Protein AF-A0A8S3J247-F1 (afdb_monomer)

Solvent-accessible surface area (backbone atoms only — not comparable to full-atom values): 12451 Å² total; per-residue (Å²): 141,82,86,68,93,62,94,80,89,82,92,71,62,91,87,73,46,59,68,58,54,51,52,53,51,50,52,57,41,40,75,72,73,44,53,40,36,38,34,30,86,40,49,67,59,17,44,43,50,27,32,68,60,81,96,66,32,43,31,65,63,36,48,73,73,73,44,42,59,26,46,40,75,59,88,50,63,66,59,31,24,47,32,50,69,68,28,41,32,39,24,19,18,58,68,47,54,51,49,45,52,47,38,28,74,75,67,66,64,59,35,44,70,90,59,75,76,86,37,70,47,71,47,64,51,62,56,46,56,68,75,42,53,83,66,78,88,81,91,83,77,87,64,84,71,54,75,73,46,46,67,57,52,54,48,52,51,50,66,72,70,50,84,84,86,52,80,72,57,52,64,73,74,56,48,61,64,63,52,51,46,50,54,48,46,58,56,48,74,74,47,50,74,68,54,56,65,62,48,53,51,52,55,53,48,60,69,68,64,122

Secondary structure (DSSP, 8-state):
----SS-------TTS-HHHHHHHHHHHHHHTT--EEEEES-HHHHHHHHS--TTT-SHHHHHHTT--EEE---S-HHHHHHHHHH-SEEEEEHHHHHHHHHHHHHH----STT----EEEESSHHIIIIISTTPPPP-----TTGGGGHHHHHHHHHHHHS----HHHHHHH--HHHHHHHHHHHHHHT--HHHIIIIIHHHHHHTT--

Sequence (210 aa):
MLSNQRSLLSQVATGEGKTLIITTLCIIKCLYGEKLDIVTSCSVLAKRDAESEPPKGNKDLYEFFGVTVGHICSEDIDQRAQTFSRCDVVYGDLSSFQRDYLLDRFYGKNILGKRNFENVIVDEVDSMLLDNGNNMLYLSHDIPNMERLQSLFIFIWRSVNQPVNSLDDLNKIYDNAAIKQSIIEDIHGMIMRDEVDAGVWQALLKSKTI

InterPro domains:
  IPR000185 Protein translocase subunit SecA [PTHR30612] (4-165)
  IPR011115 SecA DEAD-like, N-terminal [PF07517] (9-147)
  IPR014001 Helicase superfamily 1/2, ATP-binding domain [PS51192] (1-161)
  IPR014018 SecA motor DEAD [PS51196] (1-210)
  IPR027417 P-loop containing nucleoside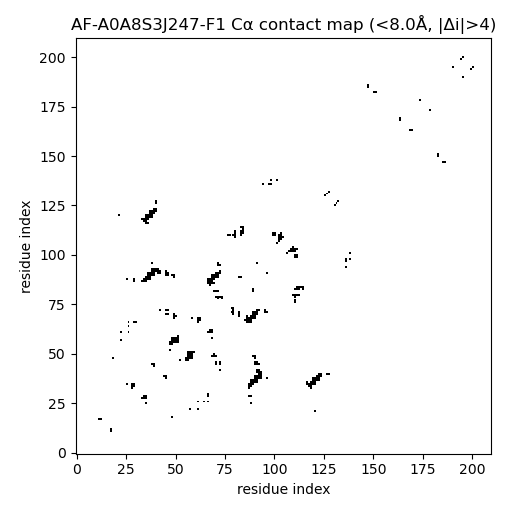 triphosphate hydrolase [G3DSA:3.40.50.300] (1-182)
  IPR027417 P-loop containing nucleoside triphosphate hydrolase [SSF52540] (5-144)

Radius of gyration: 26.48 Å; Cα contacts (8 Å, |Δi|>4): 206; chains: 1; bounding box: 62×45×74 Å

Structure (mmCIF, N/CA/C/O backbone):
data_AF-A0A8S3J247-F1
#
_entry.id   AF-A0A8S3J247-F1
#
loop_
_atom_site.group_PDB
_atom_site.id
_atom_site.type_symbol
_atom_site.label_atom_id
_atom_site.label_alt_id
_atom_site.label_comp_id
_atom_site.label_asym_id
_atom_site.label_entity_id
_atom_site.label_seq_id
_atom_site.pdbx_PDB_ins_code
_atom_site.Cartn_x
_atom_site.Cartn_y
_atom_site.Cartn_z
_atom_site.occupancy
_atom_site.B_iso_or_equiv
_atom_site.auth_seq_id
_atom_site.auth_comp_id
_atom_site.auth_asym_id
_atom_site.auth_atom_id
_atom_site.pdbx_PDB_model_num
ATOM 1 N N . MET A 1 1 ? -25.582 5.648 6.486 1.00 37.53 1 MET A N 1
ATOM 2 C CA . MET A 1 1 ? -24.897 6.824 7.072 1.00 37.53 1 MET A CA 1
ATOM 3 C C . MET A 1 1 ? -23.387 6.875 6.792 1.00 37.53 1 MET A C 1
ATOM 5 O O . MET A 1 1 ? -22.809 7.921 7.033 1.00 37.53 1 MET A O 1
ATOM 9 N N . LEU A 1 2 ? -22.753 5.827 6.232 1.00 44.31 2 LEU A N 1
ATOM 10 C CA . LEU A 1 2 ? -21.317 5.827 5.873 1.00 44.31 2 LEU A CA 1
ATOM 11 C C . LEU A 1 2 ? -21.029 5.666 4.367 1.00 44.31 2 LEU A C 1
ATOM 13 O O . LEU A 1 2 ? -19.869 5.597 3.961 1.00 44.31 2 LEU A O 1
ATOM 17 N N . SER A 1 3 ? -22.066 5.623 3.527 1.00 44.16 3 SER A N 1
ATOM 18 C CA . SER A 1 3 ? -21.931 5.655 2.069 1.00 44.16 3 SER A CA 1
ATOM 19 C C . SER A 1 3 ? -21.778 7.109 1.623 1.00 44.16 3 SER A C 1
ATOM 21 O O . SER A 1 3 ? -22.754 7.771 1.261 1.00 44.16 3 SER A O 1
ATOM 23 N N . ASN A 1 4 ? -20.572 7.650 1.746 1.00 52.09 4 ASN A N 1
ATOM 24 C CA . ASN A 1 4 ? -20.306 9.002 1.297 1.00 52.09 4 ASN A CA 1
ATOM 25 C C . ASN A 1 4 ? -19.911 8.991 -0.184 1.00 52.09 4 ASN A C 1
ATOM 27 O O . ASN A 1 4 ? -18.932 8.357 -0.556 1.00 52.09 4 ASN A O 1
ATOM 31 N N . GLN A 1 5 ? -20.674 9.692 -1.026 1.00 57.25 5 GLN A N 1
ATOM 32 C CA . GLN A 1 5 ? -20.386 9.833 -2.461 1.00 57.25 5 GLN A CA 1
ATOM 33 C C . GLN A 1 5 ? -19.355 10.936 -2.770 1.00 57.25 5 GLN A C 1
ATOM 35 O O . GLN A 1 5 ? -19.079 11.209 -3.935 1.00 57.25 5 GLN A O 1
ATOM 40 N N . ARG A 1 6 ? -18.810 11.614 -1.750 1.00 60.94 6 ARG A N 1
ATOM 41 C CA . ARG A 1 6 ? -17.816 12.684 -1.904 1.00 60.94 6 ARG A CA 1
ATOM 42 C C . ARG A 1 6 ? -16.595 12.409 -1.035 1.00 60.94 6 ARG A C 1
ATOM 44 O O . ARG A 1 6 ? -16.744 12.087 0.142 1.00 60.94 6 ARG A O 1
ATOM 51 N N . SER A 1 7 ? -15.405 12.603 -1.596 1.00 74.12 7 SER A N 1
ATOM 52 C CA . SER A 1 7 ? -14.157 12.640 -0.831 1.00 74.12 7 SER A CA 1
ATOM 53 C C . SER A 1 7 ? -14.210 13.791 0.180 1.00 74.12 7 SER A C 1
ATOM 55 O O . SER A 1 7 ? -14.578 14.912 -0.175 1.00 74.12 7 SER A O 1
ATOM 57 N N . LEU A 1 8 ? -13.883 13.512 1.443 1.00 85.38 8 LEU A N 1
ATOM 58 C CA . LEU A 1 8 ? -13.861 14.491 2.532 1.00 85.38 8 LEU A CA 1
ATOM 59 C C . LEU A 1 8 ? -12.423 14.767 2.955 1.00 85.38 8 LEU A C 1
ATOM 61 O O . LEU A 1 8 ? -11.631 13.839 3.097 1.00 85.38 8 LEU A O 1
ATOM 65 N N . LEU A 1 9 ? -12.128 16.033 3.235 1.00 87.56 9 LEU A N 1
ATOM 66 C CA . LEU A 1 9 ? -10.911 16.444 3.921 1.00 87.56 9 LEU A CA 1
ATOM 67 C C . LEU A 1 9 ? -11.267 16.792 5.369 1.00 87.56 9 LEU A C 1
ATOM 69 O O . LEU A 1 9 ? -12.170 17.594 5.605 1.00 87.56 9 LEU A O 1
ATOM 73 N N . SER A 1 10 ? -10.570 16.188 6.330 1.00 89.25 10 SER A N 1
ATOM 74 C CA . SER A 1 10 ? -10.734 16.479 7.756 1.00 89.25 10 SER A CA 1
ATOM 75 C C . SER A 1 10 ? -9.417 16.981 8.333 1.00 89.25 10 SER A C 1
ATOM 77 O O . SER A 1 10 ? -8.380 16.338 8.170 1.00 89.25 10 SER A O 1
ATOM 79 N N . GLN A 1 11 ? -9.463 18.135 8.999 1.00 90.19 11 GLN A N 1
ATOM 80 C CA . GLN A 1 11 ? -8.318 18.692 9.705 1.00 90.19 11 GLN A CA 1
ATOM 81 C C . GLN A 1 11 ? -8.388 18.287 11.177 1.00 90.19 11 GLN A C 1
ATOM 83 O O . GLN A 1 11 ? -9.338 18.622 11.880 1.00 90.19 11 GLN A O 1
ATOM 88 N N . VAL A 1 12 ? -7.359 17.577 11.629 1.00 90.75 12 VAL A N 1
ATOM 89 C CA . VAL A 1 12 ? -7.177 17.152 13.018 1.00 90.75 12 VAL A CA 1
ATOM 90 C C . VAL A 1 12 ? -5.821 17.678 13.462 1.00 90.75 12 VAL A C 1
ATOM 92 O O . VAL A 1 12 ? -4.819 17.399 12.802 1.00 90.75 12 VAL A O 1
ATOM 95 N N . ALA A 1 13 ? -5.786 18.468 14.534 1.00 88.50 13 ALA A N 1
ATOM 96 C CA . ALA A 1 13 ? -4.533 19.019 15.035 1.00 88.50 13 ALA A CA 1
ATOM 97 C C . ALA A 1 13 ? -3.626 17.913 15.605 1.00 88.50 13 ALA A C 1
ATOM 99 O O . ALA A 1 13 ? -4.091 16.874 16.084 1.00 88.50 13 ALA A O 1
ATOM 100 N N . THR A 1 14 ? -2.312 18.129 15.552 1.00 85.56 14 THR A N 1
ATOM 101 C CA . THR A 1 14 ? -1.331 17.188 16.102 1.00 85.56 14 THR A CA 1
ATOM 102 C C . THR A 1 14 ? -1.565 16.999 17.599 1.00 85.56 14 THR A C 1
ATOM 104 O O . THR A 1 14 ? -1.650 17.970 18.343 1.00 85.56 14 THR A O 1
ATOM 107 N N . GLY A 1 15 ? -1.648 15.745 18.042 1.00 85.25 15 GLY A N 1
ATOM 108 C CA . GLY A 1 15 ? -1.927 15.401 19.441 1.00 85.25 15 GLY A CA 1
ATOM 109 C C . GLY A 1 15 ? -3.401 15.125 19.754 1.00 85.25 15 GLY A C 1
ATOM 110 O O . GLY A 1 15 ? -3.673 14.484 20.760 1.00 85.25 15 GLY A O 1
ATOM 111 N N . GLU A 1 16 ? -4.339 15.463 18.862 1.00 90.44 16 GLU A N 1
ATOM 112 C CA . GLU A 1 16 ? -5.786 15.220 19.049 1.00 90.44 16 GLU A CA 1
ATOM 113 C C . GLU A 1 16 ? -6.215 13.764 18.767 1.00 90.44 16 GLU A C 1
ATOM 115 O O . GLU A 1 16 ? -7.395 13.454 18.619 1.00 90.44 16 GLU A O 1
ATOM 120 N N . GLY A 1 17 ? -5.258 12.839 18.649 1.00 88.25 17 GLY A N 1
ATOM 121 C CA . GLY A 1 17 ? -5.559 11.419 18.454 1.00 88.25 17 GLY A CA 1
ATOM 122 C C . GLY A 1 17 ? -5.998 11.046 17.034 1.00 88.25 17 GLY A C 1
ATOM 123 O O . GLY A 1 17 ? -6.786 10.117 16.867 1.00 88.25 17 GLY A O 1
ATOM 124 N N . LYS A 1 18 ? -5.462 11.712 16.000 1.00 90.88 18 LYS A N 1
ATOM 125 C CA . LYS A 1 18 ? -5.723 11.397 14.579 1.00 90.88 18 LYS A CA 1
ATOM 126 C C . LYS A 1 18 ? -5.623 9.899 14.267 1.00 90.88 18 LYS A C 1
ATOM 128 O O . LYS A 1 18 ? -6.521 9.345 13.640 1.00 90.88 18 LYS A O 1
ATOM 133 N N . THR A 1 19 ? -4.590 9.231 14.779 1.00 88.94 19 THR A N 1
ATOM 134 C CA . THR A 1 19 ? -4.404 7.781 14.636 1.00 88.94 19 THR A CA 1
ATOM 135 C C . THR A 1 19 ? -5.587 6.985 15.196 1.00 88.94 19 THR A C 1
ATOM 137 O O . THR A 1 19 ? -6.089 6.095 14.520 1.00 88.94 19 THR A O 1
ATOM 140 N N . LEU A 1 20 ? -6.102 7.330 16.382 1.00 90.44 20 LEU A N 1
ATOM 141 C CA . LEU A 1 20 ? -7.250 6.639 16.983 1.00 90.44 20 LEU A CA 1
ATOM 142 C C . LEU A 1 20 ? -8.537 6.864 16.177 1.00 90.44 20 LEU A C 1
ATOM 144 O O . LEU A 1 20 ? -9.337 5.939 16.017 1.00 90.44 20 LEU A O 1
ATOM 148 N N . ILE A 1 21 ? -8.725 8.075 15.645 1.00 92.44 21 ILE A N 1
ATOM 149 C CA . ILE A 1 21 ? -9.851 8.404 14.762 1.00 92.44 21 ILE A CA 1
ATOM 150 C C . ILE A 1 21 ? -9.798 7.534 13.499 1.00 92.44 21 ILE A C 1
ATOM 152 O O . ILE A 1 21 ? -10.803 6.913 13.148 1.00 92.44 21 ILE A O 1
ATOM 156 N N . ILE A 1 22 ? -8.628 7.443 12.853 1.00 92.94 22 ILE A N 1
ATOM 157 C CA . ILE A 1 22 ? -8.412 6.600 11.668 1.00 92.94 22 ILE A CA 1
ATOM 158 C C . ILE A 1 22 ? -8.691 5.134 12.006 1.00 92.94 22 ILE A C 1
ATOM 160 O O . ILE A 1 22 ? -9.486 4.499 11.316 1.00 92.94 22 ILE A O 1
ATOM 164 N N . THR A 1 23 ? -8.113 4.611 13.089 1.00 93.62 23 THR A N 1
ATOM 165 C CA . THR A 1 23 ? -8.302 3.216 13.507 1.00 93.62 23 THR A CA 1
ATOM 166 C C . THR A 1 23 ? -9.770 2.887 13.764 1.00 93.62 23 THR A C 1
ATOM 168 O O . THR A 1 23 ? -10.284 1.890 13.258 1.00 93.62 23 THR A O 1
ATOM 171 N N . THR A 1 24 ? -10.485 3.757 14.479 1.00 93.62 24 THR A N 1
ATOM 172 C CA . THR A 1 24 ? -11.917 3.574 14.762 1.00 93.62 24 THR A CA 1
ATOM 173 C C . THR A 1 24 ? -12.742 3.574 13.476 1.00 93.62 24 THR A C 1
ATOM 175 O O . THR A 1 24 ? -13.611 2.721 13.295 1.00 93.62 24 THR A O 1
ATOM 178 N N . LEU A 1 25 ? -12.456 4.500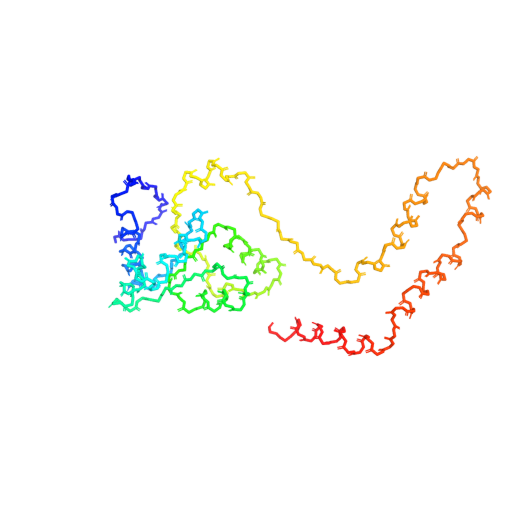 12.555 1.00 93.81 25 LEU A N 1
ATOM 179 C CA . LEU A 1 25 ? -13.122 4.556 11.255 1.00 93.81 25 LEU A CA 1
ATOM 180 C C . LEU A 1 25 ? -12.884 3.275 10.449 1.00 93.81 25 LEU A C 1
ATOM 182 O O . LEU A 1 25 ? -13.830 2.735 9.876 1.00 93.81 25 LEU A O 1
ATOM 186 N N . CYS A 1 26 ? -11.645 2.782 10.436 1.00 94.94 26 CYS A N 1
ATOM 187 C CA . CYS A 1 26 ? -11.279 1.558 9.734 1.00 94.94 26 CYS A CA 1
ATOM 188 C C . CYS A 1 26 ? -12.012 0.350 10.305 1.00 94.94 26 CYS A C 1
ATOM 190 O O . CYS A 1 26 ? -12.625 -0.387 9.543 1.00 94.94 26 CYS A O 1
ATOM 192 N N . ILE A 1 27 ? -12.044 0.196 11.631 1.00 95.75 27 ILE A N 1
ATOM 193 C CA . ILE A 1 27 ? -12.790 -0.885 12.288 1.00 95.75 27 ILE A CA 1
ATOM 194 C C . ILE A 1 27 ? -14.260 -0.840 11.879 1.00 95.75 27 ILE A C 1
ATOM 196 O O . ILE A 1 27 ? -14.793 -1.834 11.394 1.00 95.75 27 ILE A O 1
ATOM 200 N N . ILE A 1 28 ? -14.910 0.319 12.011 1.00 95.31 28 ILE A N 1
ATOM 201 C CA . ILE A 1 28 ? -16.325 0.470 11.657 1.00 95.31 28 ILE A CA 1
ATOM 202 C C . ILE A 1 28 ? -16.557 0.068 10.197 1.00 95.31 28 ILE A C 1
ATOM 204 O O . ILE A 1 28 ? -17.484 -0.684 9.913 1.00 95.31 28 ILE A O 1
ATOM 208 N N . LYS A 1 29 ? -15.719 0.544 9.276 1.00 94.06 29 LYS A N 1
ATOM 209 C CA . LYS A 1 29 ? -15.822 0.255 7.842 1.00 94.06 29 LYS A CA 1
ATOM 210 C C . LYS A 1 29 ? -15.575 -1.222 7.512 1.00 94.06 29 LYS A C 1
ATOM 212 O O . LYS A 1 29 ? -16.347 -1.800 6.749 1.00 94.06 29 LYS A O 1
ATOM 217 N N . CYS A 1 30 ? -14.591 -1.856 8.142 1.00 95.56 30 CYS A N 1
ATOM 218 C CA . CYS A 1 30 ? -14.338 -3.289 7.998 1.00 95.56 30 CYS A CA 1
ATOM 219 C C . CYS A 1 30 ? -15.497 -4.144 8.511 1.00 95.56 30 CYS A C 1
ATOM 221 O O . CYS A 1 30 ? -15.835 -5.145 7.885 1.00 95.56 30 CYS A O 1
ATOM 223 N N . LEU A 1 31 ? -16.182 -3.720 9.577 1.00 94.62 31 LEU A N 1
ATOM 224 C CA . LEU A 1 31 ? -17.394 -4.397 10.051 1.00 94.62 31 LEU A CA 1
ATOM 225 C C . LEU A 1 31 ? -18.564 -4.316 9.049 1.00 94.62 31 LEU A C 1
ATOM 227 O O . LEU A 1 31 ? -19.465 -5.151 9.105 1.00 94.62 31 LEU A O 1
ATOM 231 N N . TYR A 1 32 ? -18.545 -3.368 8.103 1.00 94.00 32 TYR A N 1
ATOM 232 C CA . TYR A 1 32 ? -19.465 -3.332 6.954 1.00 94.00 32 TYR A CA 1
ATOM 233 C C . TYR A 1 32 ? -18.979 -4.158 5.748 1.00 94.00 32 TYR A C 1
ATOM 235 O O . TYR A 1 32 ? -19.636 -4.159 4.708 1.00 94.00 32 TYR A O 1
ATOM 243 N N . GLY A 1 33 ? -17.858 -4.874 5.871 1.00 92.25 33 GLY A N 1
ATOM 244 C CA . GLY A 1 33 ? -17.264 -5.677 4.799 1.00 92.25 33 GLY A CA 1
ATOM 245 C C . GLY A 1 33 ? -16.396 -4.881 3.822 1.00 92.25 33 GLY A C 1
ATOM 246 O O . GLY A 1 33 ? -16.040 -5.402 2.767 1.00 92.25 33 GLY A O 1
ATOM 247 N N . GLU A 1 34 ? -16.060 -3.630 4.146 1.00 93.69 34 GLU A N 1
ATOM 248 C CA . GLU A 1 34 ? -15.189 -2.793 3.319 1.00 93.69 34 GLU A CA 1
ATOM 249 C C . GLU A 1 34 ? -13.707 -3.029 3.666 1.00 93.69 34 GLU A C 1
ATOM 251 O O . GLU A 1 34 ? -13.338 -3.196 4.830 1.00 93.69 34 GLU A O 1
ATOM 256 N N . LYS A 1 35 ? -12.831 -3.001 2.658 1.00 95.19 35 LYS A N 1
ATOM 257 C CA . LYS A 1 35 ? -11.372 -3.019 2.851 1.00 95.19 35 LYS A CA 1
ATOM 258 C C . LYS A 1 35 ? -10.810 -1.608 2.737 1.00 95.19 35 LYS A C 1
ATOM 260 O O . LYS A 1 35 ? -11.295 -0.838 1.909 1.00 95.19 35 LYS A O 1
ATOM 265 N N . LEU A 1 36 ? -9.805 -1.280 3.552 1.00 96.56 36 LEU A N 1
ATOM 266 C CA . LEU A 1 36 ? -9.250 0.074 3.639 1.00 96.56 36 LEU A CA 1
ATOM 267 C C . LEU A 1 36 ? -7.741 0.103 3.431 1.00 96.56 36 LEU A C 1
ATOM 269 O O . LEU A 1 36 ? -7.005 -0.710 3.989 1.00 96.56 36 LEU A O 1
ATOM 273 N N . ASP A 1 37 ? -7.295 1.082 2.657 1.00 97.00 37 ASP A N 1
ATOM 274 C CA . ASP A 1 37 ? -5.892 1.336 2.352 1.00 97.00 37 ASP A CA 1
ATOM 275 C C . ASP A 1 37 ? -5.473 2.673 2.957 1.00 97.00 37 ASP A C 1
ATOM 277 O O . ASP A 1 37 ? -6.032 3.721 2.634 1.00 97.00 37 ASP A O 1
ATOM 281 N N . ILE A 1 38 ? -4.513 2.638 3.876 1.00 96.31 38 ILE A N 1
ATOM 282 C CA . ILE A 1 38 ? -4.071 3.810 4.624 1.00 96.31 38 ILE A CA 1
ATOM 283 C C . ILE A 1 38 ? -2.696 4.207 4.117 1.00 96.31 38 ILE A C 1
ATOM 285 O O . ILE A 1 38 ? -1.706 3.503 4.330 1.00 96.31 38 ILE A O 1
ATOM 289 N N . VAL A 1 39 ? -2.653 5.353 3.449 1.00 95.19 39 VAL A N 1
ATOM 290 C CA . VAL A 1 39 ? -1.428 5.939 2.920 1.00 95.19 39 VAL A CA 1
ATOM 291 C C . VAL A 1 39 ? -0.919 6.973 3.909 1.00 95.19 39 VAL A C 1
ATOM 293 O O . VAL A 1 39 ? -1.644 7.894 4.269 1.00 95.19 39 VAL A O 1
ATOM 296 N N . THR A 1 40 ? 0.322 6.824 4.347 1.00 92.56 40 THR A N 1
ATOM 297 C CA . THR A 1 40 ? 1.004 7.772 5.237 1.00 92.56 40 THR A CA 1
ATOM 298 C C . THR A 1 40 ? 2.228 8.375 4.542 1.00 92.56 40 THR A C 1
ATOM 300 O O . THR A 1 40 ? 2.638 7.924 3.467 1.00 92.56 40 THR A O 1
ATOM 303 N N . SER A 1 41 ? 2.824 9.399 5.150 1.00 87.75 41 SER A N 1
ATOM 304 C CA . SER A 1 41 ? 4.011 10.089 4.638 1.00 87.75 41 SER A CA 1
ATOM 305 C C . SER A 1 41 ? 5.285 9.235 4.702 1.00 87.75 41 SER A C 1
ATOM 307 O O . SER A 1 41 ? 6.186 9.429 3.888 1.00 87.75 41 SER A O 1
ATOM 309 N N . CYS A 1 42 ? 5.379 8.278 5.640 1.00 89.38 42 CYS A N 1
ATOM 310 C CA . CYS A 1 42 ? 6.597 7.491 5.867 1.00 89.38 42 CYS A CA 1
ATOM 311 C C . CYS A 1 42 ? 6.340 6.027 6.272 1.00 89.38 42 CYS A C 1
ATOM 313 O O . CYS A 1 42 ? 5.453 5.719 7.070 1.00 89.38 42 CYS A O 1
ATOM 315 N N . SER A 1 43 ? 7.206 5.119 5.802 1.00 91.69 43 SER A N 1
ATOM 316 C CA . SER A 1 43 ? 7.144 3.679 6.096 1.00 91.69 43 SER A CA 1
ATOM 317 C C . SER A 1 43 ? 7.245 3.343 7.588 1.00 91.69 43 SER A C 1
ATOM 319 O O . SER A 1 43 ? 6.669 2.348 8.026 1.00 91.69 43 SER A O 1
ATOM 321 N N . VAL A 1 44 ? 7.940 4.167 8.379 1.00 90.44 44 VAL A N 1
ATOM 322 C CA . VAL A 1 44 ? 8.083 3.976 9.831 1.00 90.44 44 VAL A CA 1
ATOM 323 C C . VAL A 1 44 ? 6.740 4.146 10.538 1.00 90.44 44 VAL A C 1
ATOM 325 O O . VAL A 1 44 ? 6.402 3.344 11.405 1.00 90.44 44 VAL A O 1
ATOM 328 N N . LEU A 1 45 ? 5.951 5.150 10.141 1.00 89.81 45 LEU A N 1
ATOM 329 C CA . LEU A 1 45 ? 4.607 5.373 10.681 1.00 89.81 45 LEU A CA 1
ATOM 330 C C . LEU A 1 45 ? 3.656 4.252 10.253 1.00 89.81 45 LEU A C 1
ATOM 332 O O . LEU A 1 45 ? 2.914 3.736 11.083 1.00 89.81 45 LEU A O 1
ATOM 336 N N . ALA A 1 46 ? 3.752 3.811 8.994 1.00 92.56 46 ALA A N 1
ATOM 337 C CA . ALA A 1 46 ? 2.960 2.695 8.480 1.00 92.56 46 ALA A CA 1
ATOM 338 C C . ALA A 1 46 ? 3.214 1.393 9.254 1.00 92.56 46 ALA A C 1
ATOM 340 O O . ALA A 1 46 ? 2.264 0.709 9.624 1.00 92.56 46 ALA A O 1
ATOM 341 N N . LYS A 1 47 ? 4.486 1.053 9.514 1.00 91.88 47 LYS A N 1
ATOM 342 C CA . LYS A 1 47 ? 4.849 -0.132 10.306 1.00 91.88 47 LYS A CA 1
ATOM 343 C C . LYS A 1 47 ? 4.346 -0.007 11.736 1.00 91.88 47 LYS A C 1
ATOM 345 O O . LYS A 1 47 ? 3.616 -0.878 12.196 1.00 91.88 47 LYS A O 1
ATOM 350 N N . ARG A 1 48 ? 4.649 1.121 12.390 1.00 89.12 48 ARG A N 1
ATOM 351 C CA . ARG A 1 48 ? 4.216 1.402 13.763 1.00 89.12 48 ARG A CA 1
ATOM 352 C C . ARG A 1 48 ? 2.711 1.208 13.932 1.00 89.12 48 ARG A C 1
ATOM 354 O O . ARG A 1 48 ? 2.298 0.561 14.881 1.00 89.12 48 ARG A O 1
ATOM 361 N N . ASP A 1 49 ? 1.903 1.757 13.028 1.00 89.81 49 ASP A N 1
ATOM 362 C CA . ASP A 1 49 ? 0.446 1.736 13.173 1.00 89.81 49 ASP A CA 1
ATOM 363 C C . ASP A 1 49 ? -0.183 0.379 12.799 1.00 89.81 49 ASP A C 1
ATOM 365 O O . ASP A 1 49 ? -1.304 0.102 13.229 1.00 89.81 49 ASP A O 1
ATOM 369 N N . ALA A 1 50 ? 0.533 -0.473 12.055 1.00 90.56 50 ALA A N 1
ATOM 370 C CA . ALA A 1 50 ? 0.082 -1.801 11.627 1.00 90.56 50 ALA A CA 1
ATOM 371 C C . ALA A 1 50 ? 0.617 -2.971 12.473 1.00 90.56 50 ALA A C 1
ATOM 373 O O . ALA A 1 50 ? 0.060 -4.068 12.420 1.00 90.56 50 ALA A O 1
ATOM 374 N N . GLU A 1 51 ? 1.704 -2.778 13.218 1.00 87.19 51 GLU A N 1
ATOM 375 C CA . GLU A 1 51 ? 2.326 -3.807 14.051 1.00 87.19 51 GLU A CA 1
ATOM 376 C C . GLU A 1 51 ? 1.797 -3.780 15.494 1.00 87.19 51 GLU A C 1
ATOM 378 O O . GLU A 1 51 ? 1.117 -2.848 15.924 1.00 87.19 51 GLU A O 1
ATOM 383 N N . SER A 1 52 ? 2.096 -4.841 16.248 1.00 66.88 52 SER A N 1
ATOM 384 C CA . SER A 1 52 ? 1.719 -4.979 17.663 1.00 66.88 52 SER A CA 1
ATOM 385 C C . SER A 1 52 ? 2.760 -4.399 18.621 1.00 66.88 52 SER A C 1
ATOM 387 O O . SER A 1 52 ? 2.587 -4.573 19.821 1.00 66.88 52 SER A O 1
ATOM 389 N N . GLU A 1 53 ? 3.855 -3.773 18.156 1.00 60.47 53 GLU A N 1
ATOM 390 C CA . GLU A 1 53 ? 4.941 -3.370 19.063 1.00 60.47 53 GLU A CA 1
ATOM 391 C C . GLU A 1 53 ? 4.422 -2.434 20.178 1.00 60.47 53 GLU A C 1
ATOM 393 O O . GLU A 1 53 ? 4.031 -1.281 19.923 1.00 60.47 53 GLU A O 1
ATOM 398 N N . PRO A 1 54 ? 4.399 -2.905 21.443 1.00 52.03 54 PRO A N 1
ATOM 399 C CA . PRO A 1 54 ? 3.952 -2.085 22.553 1.00 52.03 54 PRO A CA 1
ATOM 400 C C . PRO A 1 54 ? 4.972 -0.962 22.788 1.00 52.03 54 PRO A C 1
ATOM 402 O O . PRO A 1 54 ? 6.176 -1.214 22.717 1.00 52.03 54 PRO A O 1
ATOM 405 N N . PRO A 1 55 ? 4.550 0.275 23.116 1.00 51.97 55 PRO A N 1
ATOM 406 C CA . PRO A 1 55 ? 3.203 0.680 23.522 1.00 51.97 55 PRO A CA 1
ATOM 407 C C . PRO A 1 55 ? 2.417 1.457 22.441 1.00 51.97 55 PRO A C 1
ATOM 409 O O . PRO A 1 55 ? 1.561 2.263 22.796 1.00 51.97 55 PRO A O 1
ATOM 412 N N . LYS A 1 56 ? 2.754 1.333 21.146 1.00 59.16 56 LYS A N 1
ATOM 413 C CA . LYS A 1 56 ? 2.337 2.322 20.122 1.00 59.16 56 LYS A CA 1
ATOM 414 C C . LYS A 1 56 ? 1.620 1.753 18.895 1.00 59.16 56 LYS A C 1
ATOM 416 O O . LYS A 1 56 ? 1.210 2.543 18.048 1.00 59.16 56 LYS A O 1
ATOM 421 N N . GLY A 1 57 ? 1.478 0.435 18.802 1.00 65.81 57 GLY A N 1
ATOM 422 C CA . GLY A 1 57 ? 0.748 -0.221 17.722 1.00 65.81 57 GLY A CA 1
ATOM 423 C C . GLY A 1 57 ? -0.768 -0.218 17.911 1.00 65.81 57 GLY A C 1
ATOM 424 O O . GLY A 1 57 ? -1.262 -0.230 19.036 1.00 65.81 57 GLY A O 1
ATOM 425 N N . ASN A 1 58 ? -1.517 -0.238 16.805 1.00 79.81 58 ASN A N 1
ATOM 426 C CA . ASN A 1 58 ? -2.982 -0.358 16.834 1.00 79.81 58 ASN A CA 1
ATOM 427 C C . ASN A 1 58 ? -3.468 -1.786 16.575 1.00 79.81 58 ASN A C 1
ATOM 429 O O . ASN A 1 58 ? -4.675 -2.032 16.586 1.00 79.81 58 ASN A O 1
ATOM 433 N N . LYS A 1 59 ? -2.554 -2.723 16.302 1.00 85.31 59 LYS A N 1
ATOM 434 C CA . LYS A 1 59 ? -2.909 -4.076 15.879 1.00 85.31 59 LYS A CA 1
ATOM 435 C C . LYS A 1 59 ? -3.792 -4.799 16.894 1.00 85.31 59 LYS A C 1
ATOM 437 O O . LYS A 1 59 ? -4.813 -5.347 16.500 1.00 85.31 59 LYS A O 1
ATOM 442 N N . ASP A 1 60 ? -3.485 -4.686 18.181 1.00 87.19 60 ASP A N 1
ATOM 443 C CA . ASP A 1 60 ? -4.284 -5.299 19.250 1.00 87.19 60 ASP A CA 1
ATOM 444 C C . ASP A 1 60 ? -5.727 -4.765 19.268 1.00 87.19 60 ASP A C 1
ATOM 446 O O . ASP A 1 60 ? -6.674 -5.503 19.540 1.00 87.19 60 ASP A O 1
ATOM 450 N N . LEU A 1 61 ? -5.912 -3.483 18.929 1.00 90.44 61 LEU A N 1
ATOM 451 C CA . LEU A 1 61 ? -7.234 -2.873 18.831 1.00 90.44 61 LEU A CA 1
ATOM 452 C C . LEU A 1 61 ? -8.000 -3.399 17.612 1.00 90.44 61 LEU A C 1
ATOM 454 O O . LEU A 1 61 ? -9.177 -3.715 17.739 1.00 90.44 61 LEU A O 1
ATOM 458 N N . TYR A 1 62 ? -7.354 -3.535 16.451 1.00 94.56 62 TYR A N 1
ATOM 459 C CA . TYR A 1 62 ? -7.975 -4.160 15.277 1.00 94.56 62 TYR A CA 1
ATOM 460 C C . TYR A 1 62 ? -8.363 -5.623 15.549 1.00 94.56 62 TYR A C 1
ATOM 462 O O . TYR A 1 62 ? -9.503 -6.019 15.290 1.00 94.56 62 TYR A O 1
ATOM 470 N N . GLU A 1 63 ? -7.451 -6.401 16.137 1.00 92.50 63 GLU A N 1
ATOM 471 C CA . GLU A 1 63 ? -7.657 -7.815 16.462 1.00 92.50 63 GLU A CA 1
ATOM 472 C C . GLU A 1 63 ? -8.780 -8.023 17.482 1.00 92.50 63 GLU A C 1
ATOM 474 O O . GLU A 1 63 ? -9.557 -8.968 17.343 1.00 92.50 63 GLU A O 1
ATOM 479 N N . PHE A 1 64 ? -8.938 -7.114 18.451 1.00 93.06 64 PHE A N 1
ATOM 480 C CA . PHE A 1 64 ? -10.054 -7.147 19.402 1.00 93.06 64 PHE A CA 1
ATOM 481 C C . PHE A 1 64 ? -11.426 -7.136 18.706 1.00 93.06 64 PHE A C 1
ATOM 483 O O . PHE A 1 64 ? -12.365 -7.776 19.179 1.00 93.06 64 PHE A O 1
ATOM 490 N N . PHE A 1 65 ? -11.543 -6.456 17.562 1.00 95.19 65 PHE A N 1
ATOM 491 C CA . PHE A 1 65 ? -12.760 -6.433 16.742 1.00 95.19 65 PHE A CA 1
ATOM 492 C C . PHE A 1 65 ? -12.758 -7.469 15.607 1.00 95.19 65 PHE A C 1
ATOM 494 O O . PHE A 1 65 ? -13.662 -7.461 14.773 1.00 95.19 65 PHE A O 1
ATOM 501 N N . GLY A 1 66 ? -11.767 -8.365 15.563 1.00 94.69 66 GLY A N 1
ATOM 502 C CA . GLY A 1 66 ? -11.629 -9.378 14.516 1.00 94.69 66 GLY A CA 1
ATOM 503 C C . GLY A 1 66 ? -11.238 -8.819 13.145 1.00 94.69 66 GLY A C 1
ATOM 504 O O . GLY A 1 66 ? -11.463 -9.486 12.139 1.00 94.69 66 GLY A O 1
ATOM 505 N N . VAL A 1 67 ? -10.677 -7.608 13.091 1.00 96.75 67 VAL A N 1
ATOM 506 C CA . VAL A 1 67 ? -10.223 -6.963 11.854 1.00 96.75 67 VAL A CA 1
ATOM 507 C C . VAL A 1 67 ? -8.747 -7.274 11.642 1.00 96.75 67 VAL A C 1
ATOM 509 O O . VAL A 1 67 ? -7.928 -7.108 12.545 1.00 96.75 67 VAL A O 1
ATOM 512 N N . THR A 1 68 ? -8.389 -7.711 10.437 1.00 95.69 68 THR A N 1
ATOM 513 C CA . THR A 1 68 ? -6.996 -8.022 10.102 1.00 95.69 68 THR A CA 1
ATOM 514 C C . THR A 1 68 ? -6.273 -6.789 9.559 1.00 95.69 68 THR A C 1
ATOM 516 O O . THR A 1 68 ? -6.764 -6.106 8.658 1.00 95.69 68 THR A O 1
ATOM 519 N N . VAL A 1 69 ? -5.077 -6.510 10.081 1.00 96.31 69 VAL A N 1
ATOM 520 C CA . VAL A 1 69 ? -4.249 -5.362 9.685 1.00 96.31 69 VAL A CA 1
ATOM 521 C C . VAL A 1 69 ? -2.834 -5.809 9.318 1.00 96.31 69 VAL A C 1
ATOM 523 O O . VAL A 1 69 ? -2.317 -6.780 9.873 1.00 96.31 69 VAL A O 1
ATOM 526 N N . GLY A 1 70 ? -2.211 -5.120 8.366 1.00 95.44 70 GLY A N 1
ATOM 527 C CA . GLY A 1 70 ? -0.817 -5.333 7.984 1.00 95.44 70 GLY A CA 1
ATOM 528 C C . GLY A 1 70 ? -0.242 -4.137 7.233 1.00 95.44 70 GLY A C 1
ATOM 529 O O . GLY A 1 70 ? -0.938 -3.147 7.002 1.00 95.44 70 GLY A O 1
ATOM 530 N N . HIS A 1 71 ? 1.030 -4.223 6.839 1.00 95.81 71 HIS A N 1
ATOM 531 C CA . HIS A 1 71 ? 1.695 -3.175 6.066 1.00 95.81 71 HIS A CA 1
ATOM 532 C C . HIS A 1 71 ? 2.410 -3.712 4.821 1.00 95.81 71 HIS A C 1
ATOM 534 O O . HIS A 1 71 ? 2.798 -4.880 4.753 1.00 95.81 71 HIS A O 1
ATOM 540 N N . ILE A 1 72 ? 2.672 -2.827 3.860 1.00 96.31 72 ILE A N 1
ATOM 541 C CA . ILE A 1 72 ? 3.371 -3.142 2.599 1.00 96.31 72 ILE A CA 1
ATOM 542 C C . ILE A 1 72 ? 4.782 -2.541 2.509 1.00 96.31 72 ILE A C 1
ATOM 544 O O . ILE A 1 72 ? 5.366 -2.446 1.436 1.00 96.31 72 ILE A O 1
ATOM 548 N N . CYS A 1 73 ? 5.372 -2.174 3.645 1.00 93.44 73 CYS A N 1
ATOM 549 C CA . CYS A 1 73 ? 6.724 -1.611 3.720 1.00 93.44 73 CYS A CA 1
ATOM 550 C C . CYS A 1 73 ? 7.870 -2.631 3.512 1.00 93.44 73 CYS A C 1
ATOM 552 O O . CYS A 1 73 ? 9.027 -2.281 3.735 1.00 93.44 73 CYS A O 1
ATOM 554 N N . SER A 1 74 ? 7.572 -3.895 3.180 1.00 90.56 74 SER A N 1
ATOM 555 C CA . SER A 1 74 ? 8.586 -4.924 2.887 1.00 90.56 74 SER A CA 1
ATOM 556 C C . SER A 1 74 ? 9.082 -4.794 1.447 1.00 90.56 74 SER A C 1
ATOM 558 O O . SER A 1 74 ? 8.304 -4.444 0.563 1.00 90.56 74 SER A O 1
ATOM 560 N N . GLU A 1 75 ? 10.347 -5.109 1.176 1.00 89.06 75 GLU A N 1
ATOM 561 C CA . GLU A 1 75 ? 10.870 -5.183 -0.199 1.00 89.06 75 GLU A CA 1
ATOM 562 C C . GLU A 1 75 ? 10.457 -6.475 -0.919 1.00 89.06 75 GLU A C 1
ATOM 564 O O . GLU A 1 75 ? 10.391 -6.507 -2.150 1.00 89.06 75 GLU A O 1
ATOM 569 N N . ASP A 1 76 ? 10.066 -7.498 -0.163 1.00 93.31 76 ASP A N 1
ATOM 570 C CA . ASP A 1 76 ? 9.595 -8.775 -0.686 1.00 93.31 76 ASP A CA 1
ATOM 571 C C . ASP A 1 76 ? 8.185 -8.640 -1.293 1.00 93.31 76 ASP A C 1
ATOM 573 O O . ASP A 1 76 ? 7.215 -8.311 -0.604 1.00 93.31 76 ASP A O 1
ATOM 577 N N . ILE A 1 77 ? 8.079 -8.893 -2.602 1.00 91.38 77 ILE A N 1
ATOM 578 C CA . ILE A 1 77 ? 6.822 -8.823 -3.360 1.00 91.38 77 ILE A CA 1
ATOM 579 C C . ILE A 1 77 ? 5.792 -9.821 -2.820 1.00 91.38 77 ILE A C 1
ATOM 581 O O . ILE A 1 77 ? 4.615 -9.471 -2.711 1.00 91.38 77 ILE A O 1
ATOM 585 N N . ASP A 1 78 ? 6.216 -11.028 -2.444 1.00 93.62 78 ASP A N 1
ATOM 586 C CA . ASP A 1 78 ? 5.304 -12.090 -2.013 1.00 93.62 78 ASP A CA 1
ATOM 587 C C . ASP A 1 78 ? 4.683 -11.751 -0.655 1.00 93.62 78 ASP A C 1
ATOM 589 O O . ASP A 1 78 ? 3.488 -11.968 -0.432 1.00 93.62 78 ASP A O 1
ATOM 593 N N . GLN A 1 79 ? 5.464 -11.135 0.239 1.00 95.00 79 GLN A N 1
ATOM 594 C CA . GLN A 1 79 ? 4.952 -10.618 1.510 1.00 95.00 79 GLN A CA 1
ATOM 595 C C . GLN A 1 79 ? 3.916 -9.516 1.290 1.00 95.00 79 GLN A C 1
ATOM 597 O O . GLN A 1 79 ? 2.860 -9.538 1.920 1.00 95.00 79 GLN A O 1
ATOM 602 N N . ARG A 1 80 ? 4.173 -8.575 0.373 1.00 95.88 80 ARG A N 1
ATOM 603 C CA . ARG A 1 80 ? 3.213 -7.502 0.066 1.00 95.88 80 ARG A CA 1
ATOM 604 C C . ARG A 1 80 ? 1.925 -8.051 -0.545 1.00 95.88 80 ARG A C 1
ATOM 606 O O . ARG A 1 80 ? 0.840 -7.676 -0.101 1.00 95.88 80 ARG A O 1
ATOM 613 N N . ALA A 1 81 ? 2.030 -8.991 -1.484 1.00 96.12 81 ALA A N 1
ATOM 614 C CA . ALA A 1 81 ? 0.873 -9.665 -2.073 1.00 96.12 81 ALA A CA 1
ATOM 615 C C . ALA A 1 81 ? 0.053 -10.422 -1.014 1.00 96.12 81 ALA A C 1
ATOM 617 O O . ALA A 1 81 ? -1.180 -10.350 -0.980 1.00 96.12 81 ALA A O 1
ATOM 618 N N . GLN A 1 82 ? 0.734 -11.100 -0.087 1.00 96.38 82 GLN A N 1
ATOM 619 C CA . GLN A 1 82 ? 0.089 -11.766 1.035 1.00 96.38 82 GLN A CA 1
ATOM 620 C C . GLN A 1 82 ? -0.645 -10.772 1.946 1.00 96.38 82 GLN A C 1
ATOM 622 O O . GLN A 1 82 ? -1.788 -11.047 2.321 1.00 96.38 82 GLN A O 1
ATOM 627 N N . THR A 1 83 ? -0.044 -9.619 2.251 1.00 96.69 83 THR A N 1
ATOM 628 C CA . THR A 1 83 ? -0.695 -8.541 3.012 1.00 96.69 83 THR A CA 1
ATOM 629 C C . THR A 1 83 ? -1.964 -8.056 2.309 1.00 96.69 83 THR A C 1
ATOM 631 O O . THR A 1 83 ? -3.031 -8.046 2.923 1.00 96.69 83 THR A O 1
ATOM 634 N N . PHE A 1 84 ? -1.906 -7.732 1.012 1.00 97.12 84 PHE A N 1
ATOM 635 C CA . PHE A 1 84 ? -3.087 -7.280 0.263 1.00 97.12 84 PHE A CA 1
ATOM 636 C C . PHE A 1 84 ? -4.227 -8.304 0.260 1.00 97.12 84 PHE A C 1
ATOM 638 O O . PHE A 1 84 ? -5.403 -7.931 0.367 1.00 97.12 84 PHE A O 1
ATOM 645 N N . SER A 1 85 ? -3.886 -9.592 0.155 1.00 95.31 85 SER A N 1
ATOM 646 C CA . SER A 1 85 ? -4.862 -10.679 0.135 1.00 95.31 85 SER A CA 1
ATOM 647 C C . SER A 1 85 ? -5.491 -10.939 1.503 1.00 95.31 85 SER A C 1
ATOM 649 O O . SER A 1 85 ? -6.692 -11.215 1.562 1.00 95.31 85 SER A O 1
ATOM 651 N N . ARG A 1 86 ? -4.693 -10.935 2.576 1.00 95.00 86 ARG A N 1
ATOM 652 C CA . ARG A 1 86 ? -5.114 -11.419 3.899 1.00 95.00 86 ARG A CA 1
ATOM 653 C C . ARG A 1 86 ? -5.661 -10.335 4.809 1.00 95.00 86 ARG A C 1
ATOM 655 O O . ARG A 1 86 ? -6.466 -10.671 5.665 1.00 95.00 86 ARG A O 1
ATOM 662 N N . CYS A 1 87 ? -5.235 -9.089 4.632 1.00 96.50 87 CYS A N 1
ATOM 663 C CA . CYS A 1 87 ? -5.607 -8.007 5.531 1.00 96.50 87 CYS A CA 1
ATOM 664 C C . CYS A 1 87 ? -6.848 -7.255 5.032 1.00 96.50 87 CYS A C 1
ATOM 666 O O . CYS A 1 87 ? -7.028 -7.019 3.828 1.00 96.50 87 CYS A O 1
ATOM 668 N N . ASP A 1 88 ? -7.690 -6.832 5.966 1.00 96.75 88 ASP A N 1
ATOM 669 C CA . ASP A 1 88 ? -8.796 -5.910 5.718 1.00 96.75 88 ASP A CA 1
ATOM 670 C C . ASP A 1 88 ? -8.255 -4.482 5.610 1.00 96.75 88 ASP A C 1
ATOM 672 O O . ASP A 1 88 ? -8.558 -3.762 4.653 1.00 96.75 88 ASP A O 1
ATOM 676 N N . VAL A 1 89 ? -7.351 -4.126 6.525 1.00 97.00 89 VAL A N 1
ATOM 677 C CA . VAL A 1 89 ? -6.668 -2.833 6.582 1.00 97.00 89 VAL A CA 1
ATOM 678 C C . VAL A 1 89 ? -5.204 -2.987 6.182 1.00 97.00 89 VAL A C 1
ATOM 680 O O . VAL A 1 89 ? -4.487 -3.830 6.721 1.00 97.00 89 VAL A O 1
ATOM 683 N N . VAL A 1 90 ? -4.744 -2.166 5.242 1.00 97.31 90 VAL A N 1
ATOM 684 C CA . VAL A 1 90 ? -3.352 -2.177 4.775 1.00 97.31 90 VAL A CA 1
ATOM 685 C C . VAL A 1 90 ? -2.743 -0.792 4.931 1.00 97.31 90 VAL A C 1
ATOM 687 O O . VAL A 1 90 ? -3.243 0.169 4.356 1.00 97.31 90 VAL A O 1
ATOM 690 N N . TYR A 1 91 ? -1.647 -0.699 5.680 1.00 97.06 91 TYR A N 1
ATOM 691 C CA . TYR A 1 91 ? -0.845 0.516 5.810 1.00 97.06 91 TYR A CA 1
ATOM 692 C C . TYR A 1 91 ? 0.343 0.512 4.844 1.00 97.06 91 TYR A C 1
ATOM 694 O O . TYR A 1 91 ? 0.995 -0.509 4.615 1.00 97.06 91 TYR A O 1
ATOM 702 N N . GLY A 1 92 ? 0.692 1.680 4.323 1.00 95.88 92 GLY A N 1
ATOM 703 C CA . GLY A 1 92 ? 1.874 1.850 3.488 1.00 95.88 92 GLY A CA 1
ATOM 704 C C . GLY A 1 92 ? 2.220 3.314 3.286 1.00 95.88 92 GLY A C 1
ATOM 705 O O . GLY A 1 92 ? 1.391 4.200 3.480 1.00 95.88 92 GLY A O 1
ATOM 706 N N . ASP A 1 93 ? 3.458 3.573 2.893 1.00 93.62 93 ASP A N 1
ATOM 707 C CA . ASP A 1 93 ? 3.836 4.873 2.358 1.00 93.62 93 ASP A CA 1
ATOM 708 C C . ASP A 1 93 ? 3.393 5.006 0.894 1.00 93.62 93 ASP A C 1
ATOM 710 O O . ASP A 1 93 ? 3.118 4.014 0.207 1.00 93.62 93 ASP A O 1
ATOM 714 N N . LEU A 1 94 ? 3.345 6.247 0.402 1.00 91.75 94 LEU A N 1
ATOM 715 C CA . LEU A 1 94 ? 2.928 6.540 -0.973 1.00 91.75 94 LEU A CA 1
ATOM 716 C C . LEU A 1 94 ? 3.707 5.721 -2.006 1.00 91.75 94 LEU A C 1
ATOM 718 O O . LEU A 1 94 ? 3.114 5.121 -2.903 1.00 91.75 94 LEU A O 1
ATOM 722 N N . SER A 1 95 ? 5.029 5.674 -1.847 1.00 90.88 95 SER A N 1
ATOM 723 C CA . SER A 1 95 ? 5.939 5.017 -2.780 1.00 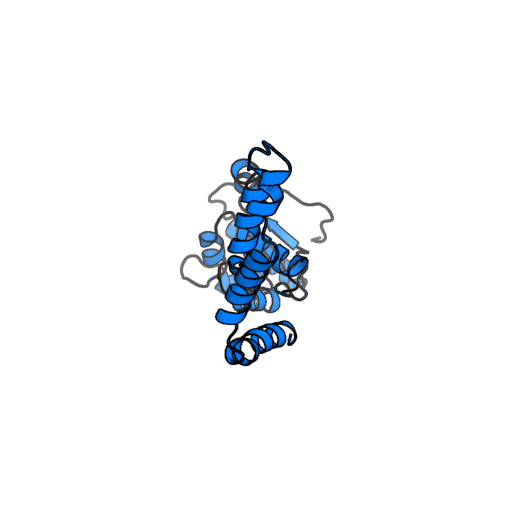90.88 95 SER A CA 1
ATOM 724 C C . SER A 1 95 ? 5.682 3.514 -2.875 1.00 90.88 95 SER A C 1
ATOM 726 O O . SER A 1 95 ? 5.728 2.964 -3.974 1.00 90.88 95 SER A O 1
ATOM 728 N N . SER A 1 96 ? 5.368 2.831 -1.765 1.00 94.06 96 SER A N 1
ATOM 729 C CA . SER A 1 96 ? 5.060 1.394 -1.799 1.00 94.06 96 SER A CA 1
ATOM 730 C C . SER A 1 96 ? 3.752 1.102 -2.527 1.00 94.06 96 SER A C 1
ATOM 732 O O . SER A 1 96 ? 3.723 0.204 -3.369 1.00 94.06 96 SER A O 1
ATOM 734 N N . PHE A 1 97 ? 2.694 1.882 -2.274 1.00 94.56 97 PHE A N 1
ATOM 735 C CA . PHE A 1 97 ? 1.428 1.731 -2.999 1.00 94.56 97 PHE A CA 1
ATOM 736 C C . PHE A 1 97 ? 1.590 2.013 -4.494 1.00 94.56 97 PHE A C 1
ATOM 738 O O . PHE A 1 97 ? 1.105 1.245 -5.323 1.00 94.56 97 PHE A O 1
ATOM 745 N N . GLN A 1 98 ? 2.308 3.082 -4.850 1.00 93.06 98 GLN A N 1
ATOM 746 C CA . GLN A 1 98 ? 2.608 3.413 -6.243 1.00 93.06 98 GLN A CA 1
ATOM 747 C C . GLN A 1 98 ? 3.415 2.302 -6.924 1.00 93.06 98 GLN A C 1
ATOM 749 O O . GLN A 1 98 ? 3.060 1.878 -8.023 1.00 93.06 98 GLN A O 1
ATOM 754 N N . ARG A 1 99 ? 4.464 1.789 -6.267 1.00 93.31 99 ARG A N 1
ATOM 755 C CA . ARG A 1 99 ? 5.283 0.680 -6.776 1.00 93.31 99 ARG A CA 1
ATOM 756 C C . ARG A 1 99 ? 4.418 -0.535 -7.079 1.00 93.31 99 ARG A C 1
ATOM 758 O O . ARG A 1 99 ? 4.497 -1.069 -8.181 1.00 93.31 99 ARG A O 1
ATOM 765 N N . ASP A 1 100 ? 3.595 -0.960 -6.127 1.00 95.12 100 ASP A N 1
ATOM 766 C CA . ASP A 1 100 ? 2.799 -2.177 -6.279 1.00 95.12 100 ASP A CA 1
ATOM 767 C C . ASP A 1 100 ? 1.669 -2.000 -7.297 1.00 95.12 100 ASP A C 1
ATOM 769 O O . ASP A 1 100 ? 1.425 -2.906 -8.090 1.00 95.12 100 ASP A O 1
ATOM 773 N N . TYR A 1 101 ? 1.057 -0.813 -7.371 1.00 93.94 101 TYR A N 1
ATOM 774 C CA . TYR A 1 101 ? 0.111 -0.475 -8.436 1.00 93.94 101 TYR A CA 1
ATOM 775 C C . TYR A 1 101 ? 0.756 -0.574 -9.821 1.00 93.94 101 TYR A C 1
ATOM 777 O O . TYR A 1 101 ? 0.197 -1.180 -10.736 1.00 93.94 101 TYR A O 1
ATOM 785 N N . LEU A 1 102 ? 1.949 0.001 -9.985 1.00 93.12 102 LEU A N 1
ATOM 786 C CA . LEU A 1 102 ? 2.654 -0.019 -11.260 1.00 93.12 102 LEU A CA 1
ATOM 787 C C . LEU A 1 102 ? 3.134 -1.437 -11.626 1.00 93.12 102 LEU A C 1
ATOM 789 O O . LEU A 1 102 ? 3.001 -1.847 -12.778 1.00 93.12 102 LEU A O 1
ATOM 793 N N . LEU A 1 103 ? 3.640 -2.216 -10.666 1.00 92.06 103 LEU A N 1
ATOM 794 C CA . LEU A 1 103 ? 4.023 -3.617 -10.880 1.00 92.06 103 LEU A CA 1
ATOM 795 C C . LEU A 1 103 ? 2.825 -4.496 -11.269 1.00 92.06 103 LEU A C 1
ATOM 797 O O . LEU A 1 103 ? 2.943 -5.355 -12.144 1.00 92.06 103 LEU A O 1
ATOM 801 N N . ASP A 1 104 ? 1.667 -4.275 -10.653 1.00 92.88 104 ASP A N 1
ATOM 802 C CA . ASP A 1 104 ? 0.440 -5.004 -10.965 1.00 92.88 104 ASP A CA 1
ATOM 803 C C . ASP A 1 104 ? -0.069 -4.672 -12.376 1.00 92.88 104 ASP A C 1
ATOM 805 O O . ASP A 1 104 ? -0.293 -5.572 -13.186 1.00 92.88 104 ASP A O 1
ATOM 809 N N . ARG A 1 105 ? -0.167 -3.377 -12.708 1.00 90.44 105 ARG A N 1
ATOM 810 C CA . ARG A 1 105 ? -0.763 -2.904 -13.967 1.00 90.44 105 ARG A CA 1
ATOM 811 C C . ARG A 1 105 ? 0.152 -3.013 -15.183 1.00 90.44 105 ARG A C 1
ATOM 813 O O . ARG A 1 105 ? -0.340 -3.316 -16.266 1.00 90.44 105 ARG A O 1
ATOM 820 N N . PHE A 1 106 ? 1.452 -2.757 -15.033 1.00 89.19 106 PHE A N 1
ATOM 821 C CA . PHE A 1 106 ? 2.389 -2.712 -16.165 1.00 89.19 106 PHE A CA 1
ATOM 822 C C . PHE A 1 106 ? 3.232 -3.979 -16.310 1.00 89.19 106 PHE A C 1
ATOM 824 O O . PHE A 1 106 ? 3.631 -4.307 -17.424 1.00 89.19 106 PHE A O 1
ATOM 831 N N . TYR A 1 107 ? 3.486 -4.704 -15.216 1.00 86.75 107 TYR A N 1
ATOM 832 C CA . TYR A 1 107 ? 4.307 -5.922 -15.232 1.00 86.75 107 TYR A CA 1
ATOM 833 C C . TYR A 1 107 ? 3.502 -7.206 -14.998 1.00 86.75 107 TYR A C 1
ATOM 835 O O . TYR A 1 107 ? 4.084 -8.290 -15.000 1.00 86.75 107 TYR A O 1
ATOM 843 N N . GLY A 1 108 ? 2.181 -7.109 -14.795 1.00 86.25 108 GLY A N 1
ATOM 844 C CA . GLY A 1 108 ? 1.299 -8.267 -14.640 1.00 86.25 108 GLY A CA 1
ATOM 845 C C . GLY A 1 108 ? 1.619 -9.128 -13.416 1.00 86.25 108 GLY A C 1
ATOM 846 O O . GLY A 1 108 ? 1.314 -10.315 -13.412 1.00 86.25 108 GLY A O 1
ATOM 847 N N . LYS A 1 109 ? 2.254 -8.557 -12.382 1.00 86.50 109 LYS A N 1
ATOM 848 C CA . LYS A 1 109 ? 2.713 -9.302 -11.196 1.00 86.50 109 LYS A CA 1
ATOM 849 C C . LYS A 1 109 ? 1.584 -9.75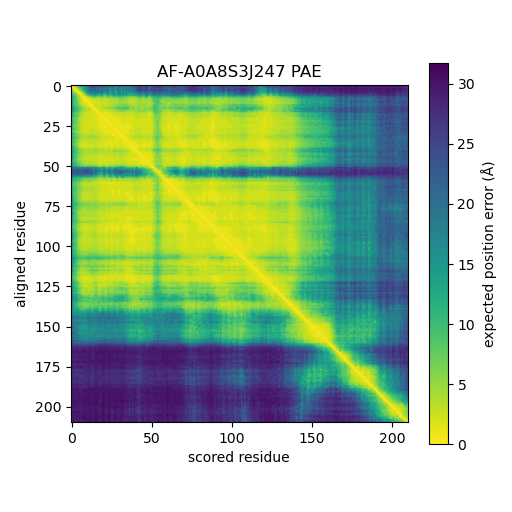8 -10.261 1.00 86.50 109 LYS A C 1
ATOM 851 O O . LYS A 1 109 ? 1.865 -10.508 -9.334 1.00 86.50 109 LYS A O 1
ATOM 856 N N . ASN A 1 110 ? 0.342 -9.317 -10.492 1.00 91.81 110 ASN A N 1
ATOM 857 C CA . ASN A 1 110 ? -0.850 -9.664 -9.705 1.00 91.81 110 ASN A CA 1
ATOM 858 C C . ASN A 1 110 ? -0.658 -9.485 -8.182 1.00 91.81 110 ASN A C 1
ATOM 860 O O . ASN A 1 110 ? -1.114 -10.297 -7.377 1.00 91.81 110 ASN A O 1
ATOM 864 N N . ILE A 1 111 ? 0.057 -8.429 -7.785 1.00 94.00 111 ILE A N 1
ATOM 865 C CA . ILE A 1 111 ? 0.411 -8.160 -6.383 1.00 94.00 111 ILE A CA 1
ATOM 866 C C . ILE A 1 111 ? -0.838 -7.752 -5.597 1.00 94.00 111 ILE A C 1
ATOM 868 O O . ILE A 1 111 ? -0.991 -8.109 -4.433 1.00 94.00 111 ILE A O 1
ATOM 872 N N . LEU A 1 112 ? -1.756 -7.022 -6.234 1.00 94.56 112 LEU A N 1
ATOM 873 C CA . LEU A 1 112 ? -2.963 -6.513 -5.581 1.00 94.56 112 LEU A CA 1
ATOM 874 C C . LEU A 1 112 ? -4.055 -7.586 -5.450 1.00 94.56 112 LEU A C 1
ATOM 876 O O . LEU A 1 112 ? -4.982 -7.450 -4.643 1.00 94.56 112 LEU A O 1
ATOM 880 N N . GLY A 1 113 ? -3.973 -8.656 -6.245 1.00 91.56 113 GLY A N 1
ATOM 881 C CA . GLY A 1 113 ? -4.995 -9.692 -6.320 1.00 91.56 113 GLY A CA 1
ATOM 882 C C . GLY A 1 113 ? -6.357 -9.110 -6.706 1.00 91.56 113 GLY A C 1
ATOM 883 O O . GLY A 1 113 ? -6.547 -8.576 -7.793 1.00 91.56 113 GLY A O 1
ATOM 884 N N . LYS A 1 114 ? -7.336 -9.215 -5.799 1.00 90.12 114 LYS A N 1
ATOM 885 C CA . LYS A 1 114 ? -8.694 -8.669 -5.995 1.00 90.12 114 LYS A CA 1
ATOM 886 C C . LYS A 1 114 ? -8.888 -7.270 -5.405 1.00 90.12 114 LYS A C 1
ATOM 888 O O . LYS A 1 114 ? -9.993 -6.737 -5.468 1.00 90.12 114 LYS A O 1
ATOM 893 N N . ARG A 1 115 ? -7.865 -6.702 -4.766 1.00 93.12 115 ARG A N 1
ATOM 894 C CA . ARG A 1 115 ? -7.968 -5.411 -4.086 1.00 93.12 115 ARG A CA 1
ATOM 895 C C . ARG A 1 115 ? -7.938 -4.283 -5.118 1.00 93.12 115 ARG A C 1
ATOM 897 O O . ARG A 1 115 ? -7.082 -4.277 -5.996 1.00 93.12 115 ARG A O 1
ATOM 904 N N . ASN A 1 116 ? -8.873 -3.338 -5.020 1.00 88.25 116 ASN A N 1
ATOM 905 C CA . ASN A 1 116 ? -9.060 -2.287 -6.028 1.00 88.25 116 ASN A CA 1
ATOM 906 C C . ASN A 1 116 ? -9.108 -0.863 -5.439 1.00 88.25 116 ASN A C 1
ATOM 908 O O . ASN A 1 116 ? -9.709 0.020 -6.042 1.00 88.25 116 ASN A O 1
ATOM 912 N N . PHE A 1 117 ? -8.492 -0.646 -4.270 1.00 91.06 117 PHE A N 1
ATOM 913 C CA . PHE A 1 117 ? -8.380 0.670 -3.617 1.00 91.06 117 PHE A CA 1
ATOM 914 C C . PHE A 1 117 ? -9.719 1.422 -3.480 1.00 91.06 117 PHE A C 1
ATOM 916 O O . PHE A 1 117 ? -9.814 2.610 -3.777 1.00 91.06 117 PHE A O 1
ATOM 923 N N . GLU A 1 118 ? -10.776 0.722 -3.057 1.00 88.00 118 GLU A N 1
ATOM 924 C CA . GLU A 1 118 ? -12.136 1.282 -2.983 1.00 88.00 118 GLU A CA 1
ATOM 925 C C . GLU A 1 118 ? -12.283 2.333 -1.876 1.00 88.00 118 GLU A C 1
ATOM 927 O O . GLU A 1 118 ? -12.965 3.341 -2.061 1.00 88.00 118 GLU A O 1
ATOM 932 N N . ASN A 1 119 ? -11.617 2.119 -0.738 1.00 92.44 119 ASN A N 1
ATOM 933 C CA . ASN A 1 119 ? -11.571 3.065 0.368 1.00 92.44 119 ASN A CA 1
ATOM 934 C C . ASN A 1 119 ? -10.120 3.361 0.727 1.00 92.44 119 ASN A C 1
ATOM 936 O O . ASN A 1 119 ? -9.415 2.504 1.260 1.00 92.44 119 ASN A O 1
ATOM 940 N N . VAL A 1 120 ? -9.697 4.595 0.466 1.00 94.38 120 VAL A N 1
ATOM 941 C CA . VAL A 1 120 ? -8.340 5.059 0.750 1.00 94.38 120 VAL A CA 1
ATOM 942 C C . VAL A 1 120 ? -8.398 6.203 1.750 1.00 94.38 120 VAL A C 1
ATOM 944 O O . VAL A 1 120 ? -9.135 7.172 1.556 1.00 94.38 120 VAL A O 1
ATOM 947 N N . ILE A 1 121 ? -7.610 6.100 2.815 1.00 94.44 121 ILE A N 1
ATOM 948 C CA . ILE A 1 121 ? -7.392 7.177 3.778 1.00 94.44 121 ILE A CA 1
ATOM 949 C C . ILE A 1 121 ? -5.968 7.676 3.582 1.00 94.44 121 ILE A C 1
ATOM 951 O O . ILE A 1 121 ? -5.021 6.901 3.657 1.00 94.44 121 ILE A O 1
ATOM 955 N N . VAL A 1 122 ? -5.821 8.976 3.341 1.00 93.19 122 VAL A N 1
ATOM 956 C CA . VAL A 1 122 ? -4.516 9.621 3.187 1.00 93.19 122 VAL A CA 1
ATOM 957 C C . VAL A 1 122 ? -4.225 10.427 4.447 1.00 93.19 122 VAL A C 1
ATOM 959 O O . VAL A 1 122 ? -4.906 11.413 4.739 1.00 93.19 122 VAL A O 1
ATOM 962 N N . ASP A 1 123 ? -3.241 9.977 5.215 1.00 91.94 123 ASP A N 1
ATOM 963 C CA . ASP A 1 123 ? -2.703 10.690 6.364 1.00 91.94 123 ASP A CA 1
ATOM 964 C C . ASP A 1 123 ? -1.670 11.734 5.910 1.00 91.94 123 ASP A C 1
ATOM 966 O O . ASP A 1 123 ? -1.013 11.560 4.892 1.00 91.94 123 ASP A O 1
ATOM 970 N N . GLU A 1 124 ? -1.548 12.832 6.658 1.00 88.19 124 GLU A N 1
ATOM 971 C CA . GLU A 1 124 ? -0.621 13.944 6.360 1.00 88.19 124 GLU A CA 1
ATOM 972 C C . GLU A 1 124 ? -0.679 14.437 4.897 1.00 88.19 124 GLU A C 1
ATOM 974 O O . GLU A 1 124 ? 0.337 14.674 4.245 1.00 88.19 124 GLU A O 1
ATOM 979 N N . VAL A 1 125 ? -1.897 14.581 4.364 1.00 88.94 125 VAL A N 1
ATOM 980 C CA . VAL A 1 125 ? -2.152 14.908 2.949 1.00 88.94 125 VAL A CA 1
ATOM 981 C C . VAL A 1 125 ? -1.509 16.217 2.477 1.00 88.94 125 VAL A C 1
ATOM 983 O O . VAL A 1 125 ? -1.194 16.353 1.298 1.00 88.94 125 VAL A O 1
ATOM 986 N N . ASP A 1 126 ? -1.302 17.174 3.377 1.00 88.12 126 ASP A N 1
ATOM 987 C CA . ASP A 1 126 ? -0.585 18.417 3.109 1.00 88.12 126 ASP A CA 1
ATOM 988 C C . ASP A 1 126 ? 0.875 18.141 2.750 1.00 88.12 126 ASP A C 1
ATOM 990 O O . ASP A 1 126 ? 1.318 18.557 1.682 1.00 88.12 126 ASP A O 1
ATOM 994 N N . SER A 1 127 ? 1.580 17.349 3.560 1.00 83.12 127 SER A N 1
ATOM 995 C CA . SER A 1 127 ? 2.956 16.938 3.255 1.00 83.12 127 SER A CA 1
ATOM 996 C C . SER A 1 127 ? 3.045 16.151 1.940 1.00 83.12 127 SER A C 1
ATOM 998 O O . SER A 1 127 ? 3.972 16.310 1.146 1.00 83.12 127 SER A O 1
ATOM 1000 N N . MET A 1 128 ? 2.044 15.320 1.647 1.00 85.12 128 MET A N 1
ATOM 1001 C CA . MET A 1 128 ? 2.055 14.479 0.452 1.00 85.12 128 MET A CA 1
ATOM 1002 C C . MET A 1 128 ? 1.770 15.262 -0.828 1.00 85.12 128 MET A C 1
ATOM 1004 O O . MET A 1 128 ? 2.403 15.003 -1.848 1.00 85.12 128 MET A O 1
ATOM 1008 N N . LEU A 1 129 ? 0.820 16.199 -0.793 1.00 83.56 129 LEU A N 1
ATOM 1009 C CA . LEU A 1 129 ? 0.411 16.963 -1.972 1.00 83.56 129 LEU A CA 1
ATOM 1010 C C . LEU A 1 129 ? 1.245 18.225 -2.189 1.00 83.56 129 LEU A C 1
ATOM 1012 O O . LEU A 1 129 ? 1.444 18.612 -3.337 1.00 83.56 129 LEU A O 1
ATOM 1016 N N . LEU A 1 130 ? 1.708 18.878 -1.121 1.00 85.44 130 LEU A N 1
ATOM 1017 C CA . LEU A 1 130 ? 2.465 20.125 -1.227 1.00 85.44 130 LEU A CA 1
ATOM 1018 C C . LEU A 1 130 ? 3.966 19.861 -1.282 1.00 85.44 130 LEU A C 1
ATOM 1020 O O . LEU A 1 130 ? 4.616 20.317 -2.221 1.00 85.44 130 LEU A O 1
ATOM 1024 N N . ASP A 1 131 ? 4.505 19.092 -0.333 1.00 82.38 131 ASP A N 1
ATOM 1025 C CA . ASP A 1 131 ? 5.956 18.880 -0.258 1.00 82.38 131 ASP A CA 1
ATOM 1026 C C . ASP A 1 131 ? 6.407 17.814 -1.261 1.00 82.38 131 ASP A C 1
ATOM 1028 O O . ASP A 1 131 ? 7.363 18.007 -2.012 1.00 82.38 131 ASP A O 1
ATOM 1032 N N . ASN A 1 132 ? 5.673 16.700 -1.322 1.00 79.50 132 ASN A N 1
ATOM 1033 C CA . ASN A 1 132 ? 6.017 15.549 -2.156 1.00 79.50 132 ASN A CA 1
ATOM 1034 C C . ASN A 1 132 ? 5.198 15.444 -3.451 1.00 79.50 132 ASN A C 1
ATOM 1036 O O . ASN A 1 132 ? 5.385 14.490 -4.206 1.00 79.50 132 ASN A O 1
ATOM 1040 N N . GLY A 1 133 ? 4.326 16.411 -3.754 1.00 79.38 133 GLY A N 1
ATOM 1041 C CA . GLY A 1 133 ? 3.401 16.329 -4.894 1.00 79.38 133 GLY A CA 1
ATOM 1042 C C . GLY A 1 133 ? 4.083 16.262 -6.263 1.00 79.38 133 GLY A C 1
ATOM 1043 O O . GLY A 1 133 ? 3.503 15.754 -7.220 1.00 79.38 133 GLY A O 1
ATOM 1044 N N . ASN A 1 134 ? 5.332 16.727 -6.346 1.00 84.56 134 ASN A N 1
ATOM 1045 C CA . ASN A 1 134 ? 6.148 16.682 -7.561 1.00 84.56 134 ASN A CA 1
ATOM 1046 C C . ASN A 1 134 ? 7.132 15.501 -7.594 1.00 84.56 134 ASN A C 1
ATOM 1048 O O . ASN A 1 134 ? 7.872 15.355 -8.569 1.00 84.56 134 ASN A O 1
ATOM 1052 N N . ASN A 1 135 ? 7.171 14.663 -6.553 1.00 82.62 135 ASN A N 1
ATOM 1053 C CA . ASN A 1 135 ? 8.043 13.495 -6.538 1.00 82.62 135 ASN A CA 1
ATOM 1054 C C . ASN A 1 135 ? 7.482 12.420 -7.470 1.00 82.62 135 ASN A C 1
ATOM 1056 O O . ASN A 1 135 ? 6.356 11.949 -7.311 1.00 82.62 135 ASN A O 1
ATOM 1060 N N . MET A 1 136 ? 8.296 12.016 -8.441 1.00 85.69 136 MET A N 1
ATOM 1061 C CA . MET A 1 136 ? 7.938 10.994 -9.415 1.00 85.69 136 MET A CA 1
ATOM 1062 C C . MET A 1 136 ? 8.610 9.671 -9.044 1.00 85.69 136 MET A C 1
ATOM 1064 O O . MET A 1 136 ? 9.832 9.612 -8.904 1.00 85.69 136 MET A O 1
ATOM 1068 N N . LEU A 1 137 ? 7.818 8.607 -8.891 1.00 88.06 137 LEU A N 1
ATOM 1069 C CA . LEU A 1 137 ? 8.340 7.261 -8.671 1.00 88.06 137 LEU A CA 1
ATOM 1070 C C . LEU A 1 137 ? 8.721 6.621 -10.011 1.00 88.06 137 LEU A C 1
ATOM 1072 O O . LEU A 1 137 ? 7.883 6.493 -10.905 1.00 88.06 137 LEU A O 1
ATOM 1076 N N . TYR A 1 138 ? 9.964 6.157 -10.118 1.00 88.00 138 TYR A N 1
ATOM 1077 C CA . TYR A 1 138 ? 10.445 5.390 -11.264 1.00 88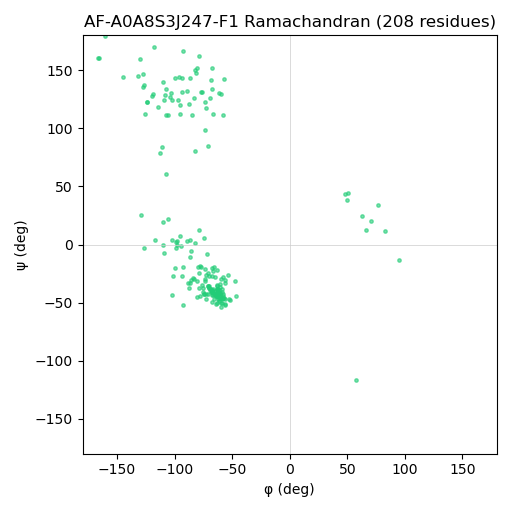.00 138 TYR A CA 1
ATOM 1078 C C . TYR A 1 138 ? 10.528 3.905 -10.912 1.00 88.00 138 TYR A C 1
ATOM 1080 O O . TYR A 1 138 ? 11.126 3.532 -9.905 1.00 88.00 138 TYR A O 1
ATOM 1088 N N . LEU A 1 139 ? 9.959 3.052 -11.768 1.00 84.69 139 LEU A N 1
ATOM 1089 C CA . LEU A 1 139 ? 10.225 1.616 -11.745 1.00 84.69 139 LEU A CA 1
ATOM 1090 C C . LEU A 1 139 ? 11.318 1.284 -12.754 1.00 84.69 139 LEU A C 1
ATOM 1092 O O . LEU A 1 139 ? 11.091 1.346 -13.962 1.00 84.69 139 LEU A O 1
ATOM 1096 N N . SER A 1 140 ? 12.476 0.879 -12.252 1.00 82.38 140 SER A N 1
ATOM 1097 C CA . SER A 1 140 ? 13.569 0.338 -13.054 1.00 82.38 140 SER A CA 1
ATOM 1098 C C . SER A 1 140 ? 13.683 -1.165 -12.833 1.00 82.38 140 SER A C 1
ATOM 1100 O O . SER A 1 140 ? 13.680 -1.623 -11.692 1.00 82.38 140 SER A O 1
ATOM 1102 N N . HIS A 1 141 ? 13.823 -1.916 -13.920 1.00 74.44 141 HIS A N 1
ATOM 1103 C CA . HIS A 1 141 ? 14.185 -3.328 -13.889 1.00 74.44 141 HIS A CA 1
ATOM 1104 C C . HIS A 1 141 ? 15.304 -3.563 -14.890 1.00 74.44 141 HIS A C 1
ATOM 1106 O O . HIS A 1 141 ? 15.309 -2.958 -15.966 1.00 74.44 141 HIS A O 1
ATOM 1112 N N . ASP A 1 142 ? 16.207 -4.476 -14.557 1.00 76.00 142 ASP A N 1
ATOM 1113 C CA . ASP A 1 142 ? 17.234 -4.899 -15.492 1.00 76.00 142 ASP A CA 1
ATOM 1114 C C . ASP A 1 142 ? 16.588 -5.696 -16.621 1.00 76.00 142 ASP A C 1
ATOM 1116 O O . ASP A 1 142 ? 15.864 -6.672 -16.400 1.00 76.00 142 ASP A O 1
ATOM 1120 N N . ILE A 1 143 ? 16.848 -5.269 -17.853 1.00 76.38 143 ILE A N 1
ATOM 1121 C CA . ILE A 1 143 ? 16.504 -6.058 -19.027 1.00 76.38 143 ILE A CA 1
ATOM 1122 C C . ILE A 1 143 ? 17.670 -7.027 -19.237 1.00 76.38 143 ILE A C 1
ATOM 1124 O O . ILE A 1 143 ? 18.771 -6.579 -19.586 1.00 76.38 143 ILE A O 1
ATOM 1128 N N . PRO A 1 144 ? 17.468 -8.341 -19.022 1.00 74.06 144 PRO A N 1
ATOM 1129 C CA . PRO A 1 144 ? 18.547 -9.304 -19.150 1.00 74.06 144 PRO A CA 1
ATOM 1130 C C . PRO A 1 144 ? 19.153 -9.224 -20.550 1.00 74.06 144 PRO A C 1
ATOM 1132 O O . PRO A 1 144 ? 18.448 -9.041 -21.544 1.00 74.06 144 PRO A O 1
ATOM 1135 N N . ASN A 1 145 ? 20.472 -9.382 -20.618 1.00 71.50 145 ASN A N 1
ATOM 1136 C CA . ASN A 1 145 ? 21.258 -9.369 -21.851 1.00 71.50 145 ASN A CA 1
ATOM 1137 C C . ASN A 1 145 ? 21.318 -8.024 -22.601 1.00 71.50 145 ASN A C 1
ATOM 1139 O O . ASN A 1 145 ? 21.824 -8.007 -23.723 1.00 71.50 145 ASN A O 1
ATOM 1143 N N . MET A 1 146 ? 20.890 -6.894 -22.019 1.00 75.12 146 MET A N 1
ATOM 1144 C CA . MET A 1 146 ? 21.116 -5.587 -22.660 1.00 75.12 146 MET A CA 1
ATOM 1145 C C . MET A 1 146 ? 22.592 -5.202 -22.768 1.00 75.12 146 MET A C 1
ATOM 1147 O O . MET A 1 146 ? 22.973 -4.547 -23.736 1.00 75.12 146 MET A O 1
ATOM 1151 N N . GLU A 1 147 ? 23.439 -5.682 -21.858 1.00 73.44 147 GLU A N 1
ATOM 1152 C CA . GLU A 1 147 ? 24.896 -5.522 -21.950 1.00 73.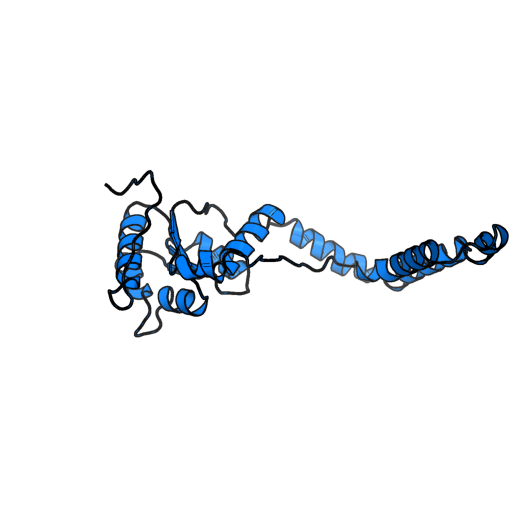44 147 GLU A CA 1
ATOM 1153 C C . GLU A 1 147 ? 25.457 -6.084 -23.269 1.00 73.44 147 GLU A C 1
ATOM 1155 O O . GLU A 1 147 ? 26.381 -5.518 -23.844 1.00 73.44 147 GLU A O 1
ATOM 1160 N N . ARG A 1 148 ? 24.830 -7.125 -23.839 1.00 70.75 148 ARG A N 1
ATOM 1161 C CA . ARG A 1 148 ? 25.253 -7.726 -25.119 1.00 70.75 148 ARG A CA 1
ATOM 1162 C C . ARG A 1 148 ? 25.049 -6.799 -26.317 1.00 70.75 148 ARG A C 1
ATOM 1164 O O . ARG A 1 148 ? 25.665 -6.989 -27.361 1.00 70.75 148 ARG A O 1
ATOM 1171 N N . LEU A 1 149 ? 24.185 -5.794 -26.186 1.00 78.25 149 LEU A N 1
ATOM 1172 C CA . LEU A 1 149 ? 23.960 -4.787 -27.223 1.00 78.25 149 LEU A CA 1
ATOM 1173 C C . LEU A 1 149 ? 24.961 -3.631 -27.135 1.00 78.25 149 LEU A C 1
ATOM 1175 O O . LEU A 1 149 ? 24.985 -2.787 -28.030 1.00 78.25 149 LEU A O 1
ATOM 1179 N N . GLN A 1 150 ? 25.813 -3.588 -26.107 1.00 80.31 150 GLN A N 1
ATOM 1180 C CA . GLN A 1 150 ? 26.777 -2.507 -25.916 1.00 80.31 150 GLN A CA 1
ATOM 1181 C C . GLN A 1 150 ? 27.722 -2.364 -27.117 1.00 80.31 150 GLN A C 1
ATOM 1183 O O . GLN A 1 150 ? 27.886 -1.252 -27.623 1.00 80.31 150 GLN A O 1
ATOM 1188 N N . SER A 1 151 ? 28.273 -3.469 -27.635 1.00 74.25 151 SER A N 1
ATOM 1189 C CA . SER A 1 151 ? 29.136 -3.464 -28.829 1.00 74.25 151 SER A CA 1
ATOM 1190 C C . SER A 1 151 ? 28.413 -2.887 -30.055 1.00 74.25 151 SER A C 1
ATOM 1192 O O . SER A 1 151 ? 28.978 -2.073 -30.789 1.00 74.25 151 SER A O 1
ATOM 1194 N N . LEU A 1 152 ? 27.133 -3.232 -30.241 1.00 76.1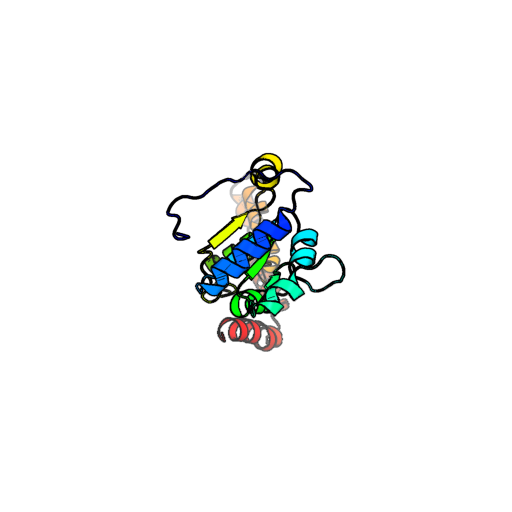2 152 LEU A N 1
ATOM 1195 C CA . LEU A 1 152 ? 26.297 -2.703 -31.322 1.00 76.12 152 LEU A CA 1
ATOM 1196 C C . LEU A 1 152 ? 26.026 -1.201 -31.151 1.00 76.12 152 LEU A C 1
ATOM 1198 O O . LEU A 1 152 ? 26.125 -0.446 -32.117 1.00 76.12 152 LEU A O 1
ATOM 1202 N N . PHE A 1 153 ? 25.717 -0.744 -29.936 1.00 82.75 153 PHE A N 1
ATOM 1203 C CA . PHE A 1 153 ? 25.494 0.678 -29.668 1.00 82.75 153 PHE A CA 1
ATOM 1204 C C . PHE A 1 153 ? 26.762 1.511 -29.878 1.00 82.75 153 PHE A C 1
ATOM 1206 O O . PHE A 1 153 ? 26.688 2.588 -30.472 1.00 82.75 153 PHE A O 1
ATOM 1213 N N . ILE A 1 154 ? 27.928 1.001 -29.467 1.00 80.00 154 ILE A N 1
ATOM 1214 C CA . ILE A 1 154 ? 29.226 1.642 -29.728 1.00 80.00 154 ILE A CA 1
ATOM 1215 C C . I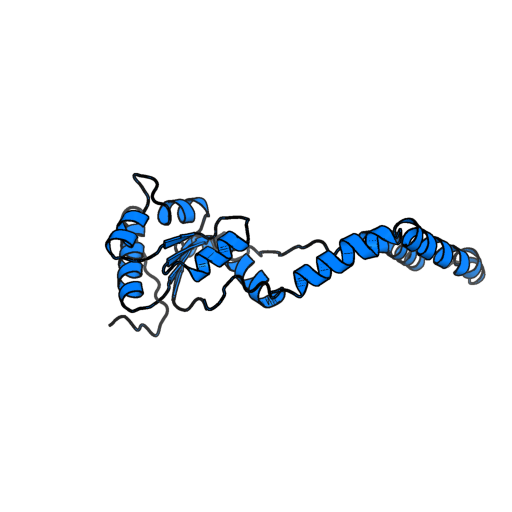LE A 1 154 ? 29.483 1.732 -31.234 1.00 80.00 154 ILE A C 1
ATOM 1217 O O . ILE A 1 154 ? 29.931 2.776 -31.716 1.00 80.00 154 ILE A O 1
ATOM 1221 N N . PHE A 1 155 ? 29.181 0.669 -31.984 1.00 77.94 155 PHE A N 1
ATOM 1222 C CA . PHE A 1 155 ? 29.300 0.671 -33.439 1.00 77.94 155 PHE A CA 1
ATOM 1223 C C . PHE A 1 155 ? 28.417 1.752 -34.078 1.00 77.94 155 PHE A C 1
ATOM 1225 O O . PHE A 1 155 ? 28.938 2.612 -34.784 1.00 77.94 155 PHE A O 1
ATOM 1232 N N . ILE A 1 156 ? 27.117 1.775 -33.763 1.00 80.62 156 ILE A N 1
ATOM 1233 C CA . ILE A 1 156 ? 26.173 2.773 -34.293 1.00 80.62 156 ILE A CA 1
ATOM 1234 C C . ILE A 1 156 ? 26.639 4.195 -33.959 1.00 80.62 156 ILE A C 1
ATOM 1236 O O . ILE A 1 156 ? 26.661 5.062 -34.831 1.00 80.62 156 ILE A O 1
ATOM 1240 N N . TRP A 1 157 ? 27.051 4.441 -32.712 1.00 84.06 157 TRP A N 1
ATOM 1241 C CA . TRP A 1 157 ? 27.528 5.756 -32.284 1.00 84.06 157 TRP A CA 1
ATOM 1242 C C . TRP A 1 157 ? 28.758 6.210 -33.077 1.00 84.06 157 TRP A C 1
ATOM 1244 O O . TRP A 1 157 ? 28.824 7.369 -33.490 1.00 84.06 157 TRP A O 1
ATOM 1254 N N . ARG A 1 158 ? 29.711 5.300 -33.327 1.00 75.75 158 ARG A N 1
ATOM 1255 C CA . ARG A 1 158 ? 30.884 5.583 -34.167 1.00 75.75 158 ARG A CA 1
ATOM 1256 C C . ARG A 1 158 ? 30.474 5.899 -35.599 1.00 75.75 158 ARG A C 1
ATOM 1258 O O . ARG A 1 158 ? 30.981 6.864 -36.157 1.00 75.75 158 ARG A O 1
ATOM 1265 N N . SER A 1 159 ? 29.549 5.132 -36.169 1.00 74.62 159 SER A N 1
ATOM 1266 C CA . SER A 1 159 ? 29.074 5.352 -37.535 1.00 74.62 159 SER A CA 1
ATOM 1267 C C . SER A 1 159 ? 28.398 6.711 -37.718 1.00 74.62 159 SER A C 1
ATOM 1269 O O . SER A 1 159 ? 28.614 7.372 -38.728 1.00 74.62 159 SER A O 1
ATOM 1271 N N . VAL A 1 160 ? 27.610 7.149 -36.734 1.00 80.25 160 VAL A N 1
ATOM 1272 C CA . VAL A 1 160 ? 26.884 8.427 -36.789 1.00 80.25 160 VAL A CA 1
ATOM 1273 C C . VAL A 1 160 ? 27.804 9.630 -36.562 1.00 80.25 160 VAL A C 1
ATOM 1275 O O . VAL A 1 160 ? 27.612 10.666 -37.192 1.00 80.25 160 VAL A O 1
ATOM 1278 N N . ASN A 1 161 ? 28.795 9.514 -35.672 1.00 79.38 161 ASN A N 1
ATOM 1279 C CA . ASN A 1 161 ? 29.631 10.648 -35.253 1.00 79.38 161 ASN A CA 1
ATOM 1280 C C . ASN A 1 161 ? 30.979 10.757 -35.976 1.00 79.38 161 ASN A C 1
ATOM 1282 O O . ASN A 1 161 ? 31.774 11.643 -35.655 1.00 79.38 161 ASN A O 1
ATOM 1286 N N . GLN A 1 162 ? 31.272 9.884 -36.938 1.00 69.69 162 GLN A N 1
ATOM 1287 C CA . GLN A 1 162 ? 32.461 10.053 -37.764 1.00 69.69 162 GLN A CA 1
ATOM 1288 C C . GLN A 1 162 ? 32.252 11.149 -38.823 1.00 69.69 162 GLN A C 1
ATOM 1290 O O . GLN A 1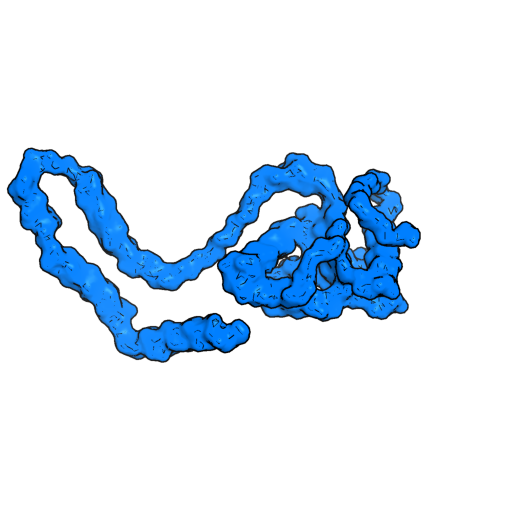 162 ? 31.256 11.119 -39.546 1.00 69.69 162 GLN A O 1
ATOM 1295 N N . PRO A 1 163 ? 33.193 12.103 -38.968 1.00 61.94 163 PRO A N 1
ATOM 1296 C CA . PRO A 1 163 ? 33.146 13.073 -40.054 1.00 61.94 163 PRO A CA 1
ATOM 1297 C C . PRO A 1 163 ? 33.359 12.349 -41.391 1.00 61.94 163 PRO A C 1
ATOM 1299 O O . PRO A 1 163 ? 34.436 11.818 -41.661 1.00 61.94 163 PRO A O 1
ATOM 1302 N N . VAL A 1 164 ? 32.318 12.302 -42.224 1.00 61.59 164 VAL A N 1
ATOM 1303 C CA . VAL A 1 164 ? 32.387 11.717 -43.569 1.00 61.59 164 VAL A CA 1
ATOM 1304 C C . VAL A 1 164 ? 33.159 12.676 -44.472 1.00 61.59 164 VAL A C 1
ATOM 1306 O O . VAL A 1 164 ? 32.599 13.649 -44.969 1.00 61.59 164 VAL A O 1
ATOM 1309 N N . ASN A 1 165 ? 34.449 12.406 -44.678 1.00 57.00 165 ASN A N 1
ATOM 1310 C CA . ASN A 1 165 ? 35.289 13.224 -45.557 1.00 57.00 165 ASN A CA 1
ATOM 1311 C C . ASN A 1 165 ? 35.350 12.693 -47.004 1.00 57.00 165 ASN A C 1
ATOM 1313 O O . ASN A 1 165 ? 35.658 13.470 -47.906 1.00 57.00 165 ASN A O 1
ATOM 1317 N N . SER A 1 166 ? 35.009 11.421 -47.268 1.00 57.84 166 SER A N 1
ATOM 1318 C CA . SER A 1 166 ? 34.865 10.874 -48.629 1.00 57.84 166 SER A CA 1
ATOM 1319 C C . SER A 1 166 ? 34.138 9.512 -48.658 1.00 57.84 166 SER A C 1
ATOM 1321 O O . SER A 1 166 ? 34.077 8.808 -47.650 1.00 57.84 166 SER A O 1
ATOM 1323 N N . LEU A 1 167 ? 33.595 9.122 -49.822 1.00 56.56 167 LEU A N 1
ATOM 1324 C CA . LEU A 1 167 ? 32.927 7.823 -50.049 1.00 56.56 167 LEU A CA 1
ATOM 1325 C C . LEU A 1 167 ? 33.882 6.612 -49.957 1.00 56.56 167 LEU A C 1
ATOM 1327 O O . LEU A 1 167 ? 33.429 5.509 -49.657 1.00 56.56 167 LEU A O 1
ATOM 1331 N N . ASP A 1 168 ? 35.188 6.809 -50.162 1.00 56.66 168 ASP A N 1
ATOM 1332 C CA . ASP A 1 168 ? 36.198 5.741 -50.092 1.00 56.66 168 ASP A CA 1
ATOM 1333 C C . ASP A 1 168 ? 36.587 5.378 -48.648 1.00 56.66 168 ASP A C 1
ATOM 1335 O O . ASP A 1 168 ? 36.979 4.240 -48.373 1.00 56.66 168 ASP A O 1
ATOM 1339 N N . ASP A 1 169 ? 36.410 6.304 -47.700 1.00 55.31 169 ASP A N 1
ATOM 1340 C CA . ASP A 1 169 ? 36.651 6.055 -46.273 1.00 55.31 169 ASP A CA 1
ATOM 1341 C C . ASP A 1 169 ? 35.547 5.182 -45.648 1.00 55.31 169 ASP A C 1
ATOM 1343 O O . ASP A 1 169 ? 35.819 4.372 -44.760 1.00 55.31 169 ASP A O 1
ATOM 1347 N N . LEU A 1 170 ? 34.315 5.256 -46.168 1.00 52.03 170 LEU A N 1
ATOM 1348 C CA . LEU A 1 170 ? 33.197 4.411 -45.731 1.00 52.03 170 LEU A CA 1
ATOM 1349 C C . LEU A 1 170 ? 33.474 2.920 -45.997 1.00 52.03 170 LEU A C 1
ATOM 1351 O O . LEU A 1 170 ? 33.264 2.093 -45.122 1.00 52.03 170 LEU A O 1
ATOM 1355 N N . ASN A 1 171 ? 34.027 2.533 -47.146 1.00 53.78 171 ASN A N 1
ATOM 1356 C CA . ASN A 1 171 ? 34.266 1.107 -47.424 1.00 53.78 171 ASN A CA 1
ATOM 1357 C C . ASN A 1 171 ? 35.445 0.504 -46.637 1.00 53.78 171 ASN A C 1
ATOM 1359 O O . ASN A 1 171 ? 35.494 -0.709 -46.454 1.00 53.78 171 ASN A O 1
ATOM 1363 N N . LYS A 1 172 ? 36.386 1.327 -46.151 1.00 54.91 172 LYS A N 1
ATOM 1364 C CA . LYS A 1 172 ? 37.497 0.874 -45.289 1.00 54.91 172 LYS A CA 1
ATOM 1365 C C . LYS A 1 172 ? 37.135 0.829 -43.808 1.00 54.91 172 LYS A C 1
ATOM 1367 O O . LYS A 1 172 ? 37.695 0.021 -43.075 1.00 54.91 172 LYS A O 1
ATOM 1372 N N . ILE A 1 173 ? 36.235 1.702 -43.365 1.00 53.22 173 ILE A N 1
ATOM 1373 C CA . ILE A 1 173 ? 35.777 1.742 -41.973 1.00 53.22 173 ILE A CA 1
ATOM 1374 C C . ILE A 1 173 ? 34.658 0.716 -41.731 1.00 53.22 173 ILE A C 1
ATOM 1376 O O . ILE A 1 173 ? 34.537 0.180 -40.631 1.00 53.22 173 ILE A O 1
ATOM 1380 N N . TYR A 1 174 ? 33.861 0.411 -42.756 1.00 57.22 174 TYR A N 1
ATOM 1381 C CA . TYR A 1 174 ? 32.681 -0.441 -42.658 1.00 57.22 174 TYR A CA 1
ATOM 1382 C C . TYR A 1 174 ? 32.922 -1.805 -43.306 1.00 57.22 174 TYR A C 1
ATOM 1384 O O . TYR A 1 174 ? 32.208 -2.206 -44.229 1.00 57.22 174 TYR A O 1
ATOM 1392 N N . ASP A 1 175 ? 33.902 -2.556 -42.799 1.00 64.19 175 ASP A N 1
ATOM 1393 C CA . ASP A 1 175 ? 33.944 -3.992 -43.074 1.00 64.19 175 ASP A CA 1
ATOM 1394 C C . ASP A 1 175 ? 32.798 -4.677 -42.314 1.00 64.19 175 ASP A C 1
ATOM 1396 O O . ASP A 1 175 ? 32.930 -5.161 -41.187 1.00 64.19 175 ASP A O 1
ATOM 1400 N N . ASN A 1 176 ? 31.625 -4.674 -42.948 1.00 58.06 176 ASN A N 1
ATOM 1401 C CA . ASN A 1 176 ? 30.419 -5.317 -42.442 1.00 58.06 176 ASN A CA 1
ATOM 1402 C C . ASN A 1 176 ? 30.656 -6.792 -42.096 1.00 58.06 176 ASN A C 1
ATOM 1404 O O . ASN A 1 176 ? 29.948 -7.316 -41.241 1.00 58.06 176 ASN A O 1
ATOM 1408 N N . ALA A 1 177 ? 31.626 -7.466 -42.726 1.00 60.47 177 ALA A N 1
ATOM 1409 C CA . ALA A 1 177 ? 31.949 -8.847 -42.401 1.00 60.47 177 ALA A CA 1
ATOM 1410 C C . ALA A 1 177 ? 32.672 -8.939 -41.054 1.00 60.47 177 ALA A C 1
ATOM 1412 O O . ALA A 1 177 ? 32.237 -9.714 -40.211 1.00 60.47 177 ALA A O 1
ATOM 1413 N N . ALA A 1 178 ? 33.687 -8.106 -40.803 1.00 63.50 178 ALA A N 1
ATOM 1414 C CA . ALA A 1 178 ? 34.420 -8.091 -39.534 1.00 63.50 178 ALA A CA 1
ATOM 1415 C C . ALA A 1 178 ? 33.535 -7.695 -38.340 1.00 63.50 178 ALA A C 1
ATOM 1417 O O . ALA A 1 178 ? 33.633 -8.280 -37.264 1.00 63.50 178 ALA A O 1
ATOM 1418 N N . ILE A 1 179 ? 32.626 -6.739 -38.535 1.00 61.66 179 ILE A N 1
ATOM 1419 C CA . ILE A 1 179 ? 31.724 -6.261 -37.476 1.00 61.66 179 ILE A CA 1
ATOM 1420 C C . ILE A 1 179 ? 30.628 -7.286 -37.202 1.00 61.66 179 ILE A C 1
ATOM 1422 O O . ILE A 1 179 ? 30.329 -7.591 -36.051 1.00 61.66 179 ILE A O 1
ATOM 1426 N N . LYS A 1 180 ? 30.060 -7.882 -38.255 1.00 63.22 180 LYS A N 1
ATOM 1427 C CA . LYS A 1 180 ? 29.113 -8.988 -38.108 1.00 63.22 180 LYS A CA 1
ATOM 1428 C C . LYS A 1 180 ? 29.781 -10.193 -37.448 1.00 63.22 180 LYS A C 1
ATOM 1430 O O . LYS A 1 180 ? 29.150 -10.822 -36.610 1.00 63.22 180 LYS A O 1
ATOM 1435 N N . GLN A 1 181 ? 31.040 -10.473 -37.776 1.00 65.31 181 GLN A N 1
ATOM 1436 C CA . GLN A 1 181 ? 31.828 -11.538 -37.168 1.00 65.31 181 GLN A CA 1
ATOM 1437 C C . GLN A 1 181 ? 32.092 -11.260 -35.683 1.00 65.31 181 GLN A C 1
ATOM 1439 O O . GLN A 1 181 ? 31.818 -12.139 -34.881 1.00 65.31 181 GLN A O 1
ATOM 1444 N N . SER A 1 182 ? 32.508 -10.049 -35.291 1.00 63.69 182 SER A N 1
ATOM 1445 C CA . SER A 1 182 ? 32.747 -9.720 -33.874 1.00 63.69 182 SER A CA 1
ATOM 1446 C C . SER A 1 182 ? 31.456 -9.704 -33.055 1.00 63.69 182 SER A C 1
ATOM 1448 O O . SER A 1 182 ? 31.440 -10.197 -31.936 1.00 63.69 182 SER A O 1
ATOM 1450 N N . ILE A 1 183 ? 30.353 -9.184 -33.609 1.00 63.41 183 ILE A N 1
ATOM 1451 C CA . ILE A 1 183 ? 29.041 -9.221 -32.951 1.00 63.41 183 ILE A CA 1
ATOM 1452 C C . ILE A 1 183 ? 28.579 -10.671 -32.797 1.00 63.41 183 ILE A C 1
ATOM 1454 O O . ILE A 1 183 ? 28.089 -11.046 -31.738 1.00 63.41 183 ILE A O 1
ATOM 1458 N N . ILE A 1 184 ? 28.739 -11.499 -33.834 1.00 63.00 184 ILE A N 1
ATOM 1459 C CA . ILE A 1 184 ? 28.405 -12.921 -33.754 1.00 63.00 184 ILE A CA 1
ATOM 1460 C C . ILE A 1 184 ? 29.313 -13.618 -32.744 1.00 63.00 184 ILE A C 1
ATOM 1462 O O . ILE A 1 184 ? 28.785 -14.364 -31.941 1.00 63.00 184 ILE A O 1
ATOM 1466 N N . GLU A 1 185 ? 30.621 -13.373 -32.722 1.00 64.81 185 GLU A N 1
ATOM 1467 C CA . GLU A 1 185 ? 31.573 -13.995 -31.792 1.00 64.81 185 GLU A CA 1
ATOM 1468 C C . GLU A 1 185 ? 31.361 -13.562 -30.336 1.00 64.81 185 GLU A C 1
ATOM 1470 O O . GLU A 1 185 ? 31.390 -14.423 -29.463 1.00 64.81 185 GLU A O 1
ATOM 1475 N N . ASP A 1 186 ? 31.049 -12.295 -30.060 1.00 61.59 186 ASP A N 1
ATOM 1476 C CA . ASP A 1 186 ? 30.655 -11.832 -28.720 1.00 61.59 186 ASP A CA 1
ATOM 1477 C C . ASP A 1 186 ? 29.336 -12.494 -28.283 1.00 61.59 186 ASP A C 1
ATOM 1479 O O . ASP A 1 186 ? 29.202 -12.969 -27.153 1.00 61.59 186 ASP A O 1
ATOM 1483 N N . ILE A 1 187 ? 28.362 -12.593 -29.197 1.00 58.31 187 ILE A N 1
ATOM 1484 C CA . ILE A 1 187 ? 27.083 -13.265 -28.935 1.00 58.31 187 ILE A CA 1
ATOM 1485 C C . ILE A 1 187 ? 27.283 -14.777 -28.749 1.00 58.31 187 ILE A C 1
ATOM 1487 O O . ILE A 1 187 ? 26.641 -15.360 -27.885 1.00 58.31 187 ILE A O 1
ATOM 1491 N N . HIS A 1 188 ? 28.151 -15.432 -29.522 1.00 54.75 188 HIS A N 1
ATOM 1492 C CA . HIS A 1 188 ? 28.329 -16.889 -29.515 1.00 54.75 188 HIS A CA 1
ATOM 1493 C C . HIS A 1 188 ? 29.330 -17.366 -28.453 1.00 54.75 188 HIS A C 1
ATOM 1495 O O . HIS A 1 188 ? 29.154 -18.446 -27.899 1.00 54.75 188 HIS A O 1
ATOM 1501 N N . GLY A 1 189 ? 30.363 -16.578 -28.150 1.00 54.84 189 GLY A N 1
ATOM 1502 C CA . GLY A 1 189 ? 31.387 -16.868 -27.142 1.00 54.84 189 GLY A CA 1
ATOM 1503 C C . GLY A 1 189 ? 30.876 -16.729 -25.708 1.00 54.84 189 GLY A C 1
ATOM 1504 O O . GLY A 1 189 ? 31.361 -17.422 -24.818 1.00 54.84 189 GLY A O 1
ATOM 1505 N N . MET A 1 190 ? 29.847 -15.901 -25.498 1.00 50.31 190 MET A N 1
ATOM 1506 C CA . MET A 1 190 ? 29.116 -15.779 -24.229 1.00 50.31 190 MET A CA 1
ATOM 1507 C C . MET A 1 190 ? 27.802 -16.578 -24.200 1.00 50.31 190 MET A C 1
ATOM 1509 O O . MET A 1 190 ? 27.063 -16.521 -23.222 1.00 50.31 190 MET A O 1
ATOM 1513 N N . ILE A 1 191 ? 27.482 -17.315 -25.268 1.00 49.06 191 ILE A N 1
ATOM 1514 C CA . ILE A 1 191 ? 26.392 -18.293 -25.297 1.00 49.06 191 ILE A CA 1
ATOM 1515 C C . ILE A 1 191 ? 27.027 -19.676 -25.436 1.00 49.06 191 ILE A C 1
ATOM 1517 O O . ILE A 1 191 ? 27.061 -20.280 -26.509 1.00 49.06 191 ILE A O 1
ATOM 1521 N N . MET A 1 192 ? 27.528 -20.207 -24.322 1.00 52.62 192 MET A N 1
ATOM 1522 C CA . MET A 1 192 ? 27.703 -21.653 -24.231 1.00 52.62 192 MET A CA 1
ATOM 1523 C C . MET A 1 192 ? 26.308 -22.283 -24.219 1.00 52.62 192 MET A C 1
ATOM 1525 O O . MET A 1 192 ? 25.412 -21.818 -23.512 1.00 52.62 192 MET A O 1
ATOM 1529 N N . ARG A 1 193 ? 26.114 -23.331 -25.028 1.00 48.34 193 ARG A N 1
ATOM 1530 C CA . ARG A 1 193 ? 24.838 -24.063 -25.166 1.00 48.34 193 ARG A CA 1
ATOM 1531 C C . ARG A 1 193 ? 24.208 -24.426 -23.813 1.00 48.34 193 ARG A C 1
ATOM 1533 O O . ARG A 1 193 ? 22.989 -24.387 -23.685 1.00 48.34 193 ARG A O 1
ATOM 1540 N N . ASP A 1 194 ? 25.042 -24.665 -22.807 1.00 50.81 194 ASP A N 1
ATOM 1541 C CA . ASP A 1 194 ? 24.625 -25.052 -21.460 1.00 50.81 194 ASP A CA 1
ATOM 1542 C C . ASP A 1 194 ? 23.942 -23.911 -20.665 1.00 50.81 194 ASP A C 1
ATOM 1544 O O . ASP A 1 194 ? 23.109 -24.186 -19.804 1.00 50.81 194 ASP A O 1
ATOM 1548 N N . GLU A 1 195 ? 24.201 -22.629 -20.970 1.00 49.38 195 GLU A N 1
ATOM 1549 C CA . GLU A 1 195 ? 23.564 -21.486 -20.279 1.00 49.38 195 GLU A CA 1
ATOM 1550 C C . GLU A 1 195 ? 22.180 -21.125 -20.847 1.00 49.38 195 GLU A C 1
ATOM 1552 O O . GLU A 1 195 ? 21.299 -20.654 -20.117 1.00 49.38 195 GLU A O 1
ATOM 1557 N N . VAL A 1 196 ? 21.953 -21.389 -22.138 1.00 51.69 196 VAL A N 1
ATOM 1558 C CA . VAL A 1 196 ? 20.637 -21.208 -22.782 1.00 51.69 196 VAL A CA 1
ATOM 1559 C C . VAL A 1 196 ? 19.645 -22.238 -22.256 1.00 51.69 196 VAL A C 1
ATOM 1561 O O . VAL A 1 196 ? 18.494 -21.897 -21.982 1.00 51.69 196 VAL A O 1
ATOM 1564 N N . ASP A 1 197 ? 20.103 -23.472 -22.048 1.00 49.47 197 ASP A N 1
ATOM 1565 C CA . ASP A 1 197 ? 19.243 -24.556 -21.585 1.00 49.47 197 ASP A CA 1
ATOM 1566 C C . ASP A 1 197 ? 18.995 -24.526 -20.066 1.00 49.47 197 ASP A C 1
ATOM 1568 O O . ASP A 1 197 ? 17.890 -24.847 -19.623 1.00 49.47 197 ASP A O 1
ATOM 1572 N N . ALA A 1 198 ? 19.952 -24.050 -19.258 1.00 51.22 198 ALA A N 1
ATOM 1573 C CA . ALA A 1 198 ? 19.797 -23.993 -17.801 1.00 51.22 198 ALA A CA 1
ATOM 1574 C C . ALA A 1 198 ? 19.124 -22.707 -17.275 1.00 51.22 198 ALA A C 1
ATOM 1576 O O . ALA A 1 198 ? 18.340 -22.775 -16.326 1.00 51.22 198 ALA A O 1
ATOM 1577 N N . GLY A 1 199 ? 19.404 -21.536 -17.863 1.00 52.06 199 GLY A N 1
ATOM 1578 C CA . GLY A 1 199 ? 18.974 -20.238 -17.319 1.00 52.06 199 GLY A CA 1
ATOM 1579 C C . GLY A 1 199 ? 17.763 -19.620 -18.019 1.00 52.06 199 GLY A C 1
ATOM 1580 O O . GLY A 1 199 ? 16.837 -19.137 -17.364 1.00 52.06 199 GLY A O 1
ATOM 1581 N N . VAL A 1 200 ? 17.733 -19.661 -19.354 1.00 49.34 200 VAL A N 1
ATOM 1582 C CA . VAL A 1 200 ? 16.710 -18.961 -20.155 1.00 49.34 200 VAL A CA 1
ATOM 1583 C C . VAL A 1 200 ? 15.364 -19.681 -20.085 1.00 49.34 200 VAL A C 1
ATOM 1585 O O . VAL A 1 200 ? 14.334 -19.040 -19.867 1.00 49.34 200 VAL A O 1
ATOM 1588 N N . TRP A 1 201 ? 15.354 -21.016 -20.171 1.00 44.81 201 TRP A N 1
ATOM 1589 C CA . TRP A 1 201 ? 14.121 -21.793 -20.025 1.00 44.81 201 TRP A CA 1
ATOM 1590 C C . TRP A 1 201 ? 13.586 -21.802 -18.593 1.00 44.81 201 TRP A C 1
ATOM 1592 O O . TRP A 1 201 ? 12.374 -21.711 -18.425 1.00 44.81 201 TRP A O 1
ATOM 1602 N N . GLN A 1 202 ? 14.434 -21.824 -17.556 1.00 47.31 202 GLN A N 1
ATOM 1603 C CA . GLN A 1 202 ? 13.952 -21.707 -16.172 1.00 47.31 202 GLN A CA 1
ATOM 1604 C C . GLN A 1 202 ? 13.382 -20.317 -15.860 1.00 47.31 202 GLN A C 1
ATOM 1606 O O . GLN A 1 202 ? 12.361 -20.227 -15.176 1.00 47.31 202 GLN A O 1
ATOM 1611 N N . ALA A 1 203 ? 13.982 -19.242 -16.381 1.00 50.41 203 ALA A N 1
ATOM 1612 C CA . ALA A 1 203 ? 13.458 -17.884 -16.230 1.00 50.41 203 ALA A CA 1
ATOM 1613 C C . ALA A 1 203 ? 12.125 -17.688 -16.983 1.00 50.41 203 ALA A C 1
ATOM 1615 O O . ALA A 1 203 ? 11.192 -17.105 -16.431 1.00 50.41 203 ALA A O 1
ATOM 1616 N N . LEU A 1 204 ? 11.993 -18.246 -18.194 1.00 40.94 204 LEU A N 1
ATOM 1617 C CA . LEU A 1 204 ? 10.752 -18.216 -18.983 1.00 40.94 204 LEU A CA 1
ATOM 1618 C C . LEU A 1 204 ? 9.656 -19.155 -18.445 1.00 40.94 204 LEU A C 1
ATOM 1620 O O . LEU A 1 204 ? 8.473 -18.844 -18.567 1.00 40.94 204 LEU A O 1
ATOM 1624 N N . LEU A 1 205 ? 10.011 -20.292 -17.837 1.00 43.78 205 LEU A N 1
ATOM 1625 C CA . LEU A 1 205 ? 9.054 -21.205 -17.194 1.00 43.78 205 LEU A CA 1
ATOM 1626 C C . LEU A 1 205 ? 8.575 -20.667 -15.838 1.00 43.78 205 LEU A C 1
ATOM 1628 O O . LEU A 1 205 ? 7.390 -20.800 -15.530 1.00 43.78 205 LEU A O 1
ATOM 1632 N N . LYS A 1 206 ? 9.438 -19.983 -15.070 1.00 46.50 206 LYS A N 1
ATOM 1633 C CA . LYS A 1 206 ? 9.025 -19.227 -13.872 1.00 46.50 206 LYS A CA 1
ATOM 1634 C C . LYS A 1 206 ? 8.154 -18.013 -14.208 1.00 46.50 206 LYS A C 1
ATOM 1636 O O . LYS A 1 206 ? 7.333 -17.637 -13.386 1.00 46.50 206 LYS A O 1
ATOM 1641 N N . SER A 1 207 ? 8.285 -17.423 -15.400 1.00 42.84 207 SER A N 1
ATOM 1642 C CA . SER A 1 207 ? 7.418 -16.320 -15.843 1.00 42.84 207 SER A CA 1
ATOM 1643 C C . SER A 1 207 ? 6.117 -16.770 -16.523 1.00 42.84 207 SER A C 1
ATOM 1645 O O . SER A 1 207 ? 5.267 -15.929 -16.794 1.00 42.84 207 SER A O 1
ATOM 1647 N N . LYS A 1 208 ? 5.969 -18.061 -16.859 1.00 35.72 208 LYS A N 1
ATOM 1648 C CA . LYS A 1 208 ? 4.748 -18.645 -17.459 1.00 35.72 208 LYS A CA 1
ATOM 1649 C C . LYS A 1 208 ? 3.967 -19.566 -16.523 1.00 35.72 208 LYS A C 1
ATOM 1651 O O . LYS A 1 208 ? 2.872 -19.987 -16.883 1.00 35.72 208 LYS A O 1
ATOM 1656 N N . THR A 1 209 ? 4.509 -19.874 -15.348 1.00 36.78 209 THR A N 1
ATOM 1657 C CA . THR A 1 209 ? 3.789 -20.592 -14.296 1.00 36.78 209 THR A CA 1
ATOM 1658 C C . THR A 1 209 ? 3.541 -19.621 -13.151 1.00 36.78 209 THR A C 1
ATOM 1660 O O . THR A 1 209 ? 4.369 -19.539 -12.251 1.00 36.78 209 THR A O 1
ATOM 1663 N N . ILE A 1 210 ? 2.468 -18.835 -13.275 1.00 35.75 210 ILE A N 1
ATOM 1664 C CA . ILE A 1 210 ? 1.545 -18.283 -12.256 1.00 35.75 210 ILE A CA 1
ATOM 1665 C C . ILE A 1 210 ? 0.595 -17.333 -12.995 1.00 35.75 210 ILE A C 1
ATOM 1667 O O . ILE A 1 210 ? 1.095 -16.482 -13.763 1.00 35.75 210 ILE A O 1
#

pLDDT: mean 79.03, std 17.45, range [35.72, 97.31]

Foldseek 3Di:
DPPDPDDDDDDDDPPNPPLVVVLVVLLVCVVVVAAEEEAEADAVVQQQAQDPPPPGYCPVVCVVSPFFGDEQSDPDLVVQLCRLVPGSYYGYYPQSVVVQVCCCPPVVPCSNPPPDNPHYHYPPVCCCCPVVVPPDHDDDDDDPPPVLCVLVVVVVVCVVPDDCPDPVVCVVVCPVVVSVVVSVCSVVVVDDVVCCVPPVVVVVVVVVPD

Organism: NCBI:txid392030

Nearest PDB structures (foldseek):
  3oiy-assembly1_A  TM=6.172E-01  e=2.792E-02  Thermotoga maritima
  7nga-assembly1_A  TM=6.059E-01  e=8.299E-02  Mus musculus
  3p4x-assembly1_A  TM=6.655E-01  e=2.314E-01  Thermotoga maritima
  5jc7-assembly1_B  TM=5.840E-01  e=8.849E-02  Gallus gallus
  5jc7-assembly1_A  TM=5.840E-01  e=1.072E-01  Gallus gallus

Mean predicted aligned error: 13.11 Å